Protein AF-A0A415U1G0-F1 (afdb_monomer_lite)

Organism: NCBI:txid39488

Sequence (263 aa):
MIKQDFYKKEKNMKIGDIVKSRHTEQEYKVVEVNKKHKCAYVCVPINPEKYTFFDDEVTAATDKSWEGCTIQNIKKLDENTPEGCIIDSDTILADLIEQCNYQETGLAHEIFDIYKNSADKEAVKKLFYAFTDMEFDSYLGTCMKMITRRKNTRINYLYRDASNYKKHNEVIIPGTFTEEQIHTIIDCLQGGEYFIPSEVNLPEIRFEDRTEADHPWFELDEDGFEETEAKVTCHISPEDLVKLFLERKKEWQDEFYMPADWM

Foldseek 3Di:
DDDFDWDDDDQADDQQDWTATPVPRFIWGQHDADPVRSHGDDTHTPDPPPDDDDDDDDPDDDDPDPVVVVVVVLVVVLVPDDPDDDCHPVNVVVVVVVPDPCPVPVVVVVLVVCCVPDPDNVVSQVVCCVVPVDGPVVVVVVCCVVVPLAWWKKFWKWDAFQVGDIDIDIFTETHADDPVLLVLLLQQADVSFKAAQVLLPHDDDDDPDDDPRDFRIMTGDSVRIDTHSDDGPDYDHSVSSSVSSVVCRVPGDRVPDDDPVVD

Structure (mmCIF, N/CA/C/O backbone):
data_AF-A0A415U1G0-F1
#
_entry.id   AF-A0A415U1G0-F1
#
loop_
_atom_site.group_PDB
_atom_site.id
_atom_site.type_symbol
_atom_site.label_atom_id
_atom_site.label_alt_id
_atom_site.label_comp_id
_atom_site.label_asym_id
_atom_site.label_entity_id
_atom_site.label_seq_id
_atom_site.pdbx_PDB_ins_code
_atom_site.Cartn_x
_atom_site.Cartn_y
_atom_site.Cartn_z
_atom_site.occupancy
_atom_site.B_iso_or_equiv
_atom_site.auth_seq_id
_atom_site.auth_comp_id
_atom_site.auth_asym_id
_atom_site.auth_atom_id
_atom_site.pdbx_PDB_model_num
ATOM 1 N N . MET A 1 1 ? -21.417 15.470 52.477 1.00 33.91 1 MET A N 1
ATOM 2 C CA . MET A 1 1 ? -22.796 15.838 52.878 1.00 33.91 1 MET A CA 1
ATOM 3 C C . MET A 1 1 ? -22.894 17.358 52.971 1.00 33.91 1 MET A C 1
ATOM 5 O O . MET A 1 1 ? -22.545 17.926 54.000 1.00 33.91 1 MET A O 1
ATOM 9 N N . ILE A 1 2 ? -23.293 18.034 51.892 1.00 31.09 2 ILE A N 1
ATOM 10 C CA . ILE A 1 2 ? -23.579 19.475 51.934 1.00 31.09 2 ILE A CA 1
ATOM 11 C C . ILE A 1 2 ? -25.065 19.600 52.271 1.00 31.09 2 ILE A C 1
ATOM 13 O O . ILE A 1 2 ? -25.911 19.168 51.496 1.00 31.09 2 ILE A O 1
ATOM 17 N N . LYS A 1 3 ? -25.386 20.110 53.464 1.00 40.44 3 LYS A N 1
ATOM 18 C CA . LYS A 1 3 ? -26.769 20.415 53.851 1.00 40.44 3 LYS A CA 1
ATOM 19 C C . LYS A 1 3 ? -27.230 21.593 52.995 1.00 40.44 3 LYS A C 1
ATOM 21 O O . LYS A 1 3 ? -26.765 22.705 53.216 1.00 40.44 3 LYS A O 1
ATOM 26 N N . GLN A 1 4 ? -28.079 21.355 52.001 1.00 48.38 4 GLN A N 1
ATOM 27 C CA . GLN A 1 4 ? -28.732 22.448 51.287 1.00 48.38 4 GLN A CA 1
ATOM 28 C C . GLN A 1 4 ? -29.864 22.992 52.163 1.00 48.38 4 GLN A C 1
ATOM 30 O O . GLN A 1 4 ? -30.755 22.249 52.578 1.00 48.38 4 GLN A O 1
ATOM 35 N N . ASP A 1 5 ? -29.801 24.282 52.484 1.00 51.97 5 ASP A N 1
ATOM 36 C CA . ASP A 1 5 ? -30.829 24.952 53.271 1.00 51.97 5 ASP A CA 1
ATOM 37 C C . ASP A 1 5 ? -32.014 25.338 52.366 1.00 51.97 5 ASP A C 1
ATOM 39 O O . ASP A 1 5 ? -31.876 26.090 51.402 1.00 51.97 5 ASP A O 1
ATOM 43 N N . PHE A 1 6 ? -33.210 24.844 52.688 1.00 55.69 6 PHE A N 1
ATOM 44 C CA . PHE A 1 6 ? -34.457 25.166 51.980 1.00 55.69 6 PHE A CA 1
ATOM 45 C C . PHE A 1 6 ? -35.242 26.274 52.704 1.00 55.69 6 PHE A C 1
ATOM 47 O O . PHE A 1 6 ? -35.049 26.517 53.903 1.00 55.69 6 PHE A O 1
ATOM 54 N N . TYR A 1 7 ? -36.138 26.979 51.999 1.00 48.72 7 TYR A N 1
ATOM 55 C CA . TYR A 1 7 ? -37.006 27.986 52.623 1.00 48.72 7 TYR A CA 1
ATOM 56 C C . TYR A 1 7 ? -37.867 27.368 53.732 1.00 48.72 7 TYR A C 1
ATOM 58 O O . T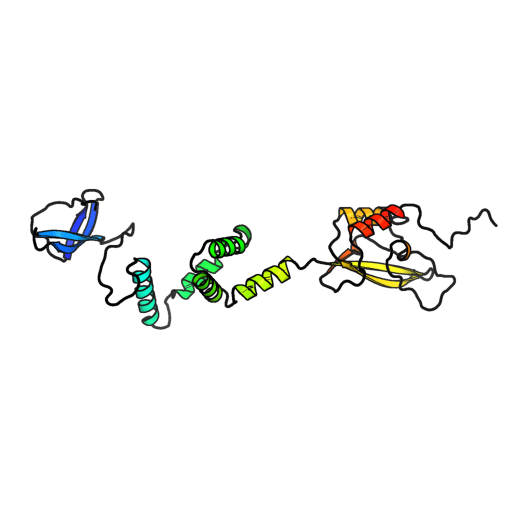YR A 1 7 ? -38.816 26.628 53.498 1.00 48.72 7 TYR A O 1
ATOM 66 N N . LYS A 1 8 ? -37.529 27.707 54.977 1.00 44.28 8 LYS A N 1
ATOM 67 C CA . LYS A 1 8 ? -38.261 27.312 56.178 1.00 44.28 8 LYS A CA 1
ATOM 68 C C . LYS A 1 8 ? -39.572 28.101 56.282 1.00 44.28 8 LYS A C 1
ATOM 70 O O . LYS A 1 8 ? -39.596 29.171 56.886 1.00 44.28 8 LYS A O 1
ATOM 75 N N . LYS A 1 9 ? -40.663 27.557 55.745 1.00 43.38 9 LYS A N 1
ATOM 76 C CA . LYS A 1 9 ? -42.004 27.805 56.285 1.00 43.38 9 LYS A CA 1
ATOM 77 C C . LYS A 1 9 ? -42.498 26.504 56.907 1.00 43.38 9 LYS A C 1
ATOM 79 O O . LYS A 1 9 ? -42.830 25.560 56.215 1.00 43.38 9 LYS A O 1
ATOM 84 N N . GLU A 1 10 ? -42.451 26.511 58.237 1.00 45.53 10 GLU A N 1
ATOM 85 C CA . GLU A 1 10 ? -43.153 25.611 59.154 1.00 45.53 10 GLU A CA 1
ATOM 86 C C . GLU A 1 10 ? -42.693 24.140 59.181 1.00 45.53 10 GLU A C 1
ATOM 88 O O . GLU A 1 10 ? -42.781 23.369 58.234 1.00 45.53 10 GLU A O 1
ATOM 93 N N . LYS A 1 11 ? -42.176 23.736 60.350 1.00 55.28 11 LYS A N 1
ATOM 94 C CA . LYS A 1 11 ? -41.869 22.343 60.695 1.00 55.28 11 LYS A CA 1
ATOM 95 C C . LYS A 1 11 ? -43.143 21.501 60.558 1.00 55.28 11 LYS A C 1
ATOM 97 O O . LYS A 1 11 ? -43.939 21.530 61.487 1.00 55.28 11 LYS A O 1
ATOM 102 N N . ASN A 1 12 ? -43.317 20.790 59.445 1.00 55.25 12 ASN A N 1
ATOM 103 C CA . ASN A 1 12 ? -44.117 19.564 59.249 1.00 55.25 12 ASN A CA 1
ATOM 104 C C . ASN A 1 12 ? -44.273 19.326 57.730 1.00 55.25 12 ASN A C 1
ATOM 106 O O . ASN A 1 12 ? -45.387 19.304 57.215 1.00 55.25 12 ASN A O 1
ATOM 110 N N . MET A 1 13 ? -43.158 19.188 57.009 1.00 61.94 13 MET A N 1
ATOM 111 C CA . MET A 1 13 ? -43.192 18.882 55.573 1.00 61.94 13 MET A CA 1
ATOM 112 C C . MET A 1 13 ? -43.743 17.468 55.377 1.00 61.94 13 MET A C 1
ATOM 114 O O . MET A 1 13 ? -43.333 16.540 56.086 1.00 61.94 13 MET A O 1
ATOM 118 N N . LYS A 1 14 ? -44.680 17.309 54.446 1.00 64.06 14 LYS A N 1
ATOM 119 C CA . LYS A 1 14 ? -45.260 16.023 54.064 1.00 64.06 14 LYS A CA 1
ATOM 120 C C . LYS A 1 14 ? -44.650 15.554 52.748 1.00 64.06 14 LYS A C 1
ATOM 122 O O . LYS A 1 14 ? -44.187 16.346 51.931 1.00 64.06 14 LYS A O 1
ATOM 127 N N . ILE A 1 15 ? -44.652 14.238 52.555 1.00 61.69 15 ILE A N 1
ATOM 128 C CA . ILE A 1 15 ? -44.288 13.638 51.271 1.00 61.69 15 ILE A CA 1
ATOM 129 C C . ILE A 1 15 ? -45.242 14.197 50.210 1.00 61.69 15 ILE A C 1
ATOM 131 O O . ILE A 1 15 ? -46.459 14.165 50.397 1.00 61.69 15 ILE A O 1
ATOM 135 N N . GLY A 1 16 ? -44.679 14.724 49.124 1.00 62.16 16 GLY A N 1
ATOM 136 C CA . GLY A 1 16 ? -45.413 15.364 48.034 1.00 62.16 16 GLY A CA 1
ATOM 137 C C . GLY A 1 16 ? -45.410 16.895 48.039 1.00 62.16 16 GLY A C 1
ATOM 138 O O . GLY A 1 16 ? -45.757 17.471 47.010 1.00 62.16 16 GLY A O 1
ATOM 139 N N . ASP A 1 17 ? -44.983 17.549 49.124 1.00 67.38 17 ASP A N 1
ATOM 140 C CA . ASP A 1 17 ? -44.883 19.013 49.175 1.00 67.38 17 ASP A CA 1
ATOM 141 C C . ASP A 1 17 ? -43.784 19.539 48.229 1.00 67.38 17 ASP A C 1
ATOM 143 O O . ASP A 1 17 ? -42.747 18.895 48.041 1.00 67.38 17 ASP A O 1
ATOM 147 N N . ILE A 1 18 ? -44.000 20.729 47.657 1.00 68.50 18 ILE A N 1
ATOM 148 C CA . ILE A 1 18 ? -43.045 21.413 46.769 1.00 68.50 18 ILE A CA 1
ATOM 149 C C . ILE A 1 18 ? -42.278 22.480 47.550 1.00 68.50 18 ILE A C 1
ATOM 151 O O . ILE A 1 18 ? -42.875 23.325 48.220 1.00 68.50 18 ILE A O 1
ATOM 155 N N . VAL A 1 19 ? -40.949 22.457 47.457 1.00 66.81 19 VAL A N 1
ATOM 156 C CA . VAL A 1 19 ? -40.036 23.312 48.227 1.00 66.81 19 VAL A CA 1
ATOM 157 C C . VAL A 1 19 ? -38.959 23.926 47.344 1.00 66.81 19 VAL A C 1
ATOM 159 O O . VAL A 1 19 ? -38.534 23.325 46.365 1.00 66.81 19 VAL A O 1
ATOM 162 N N . LYS A 1 20 ? -38.486 25.125 47.702 1.00 66.38 20 LYS A N 1
ATOM 163 C CA . LYS A 1 20 ? -37.446 25.848 46.951 1.00 66.38 20 LYS A CA 1
ATOM 164 C C . LYS A 1 20 ? -36.119 25.899 47.698 1.00 66.38 20 LYS A C 1
ATOM 166 O O . LYS A 1 20 ? -36.088 26.210 48.897 1.00 66.38 20 LYS A O 1
ATOM 171 N N . SER A 1 21 ? -35.029 25.615 46.982 1.00 62.72 21 SER A N 1
ATOM 172 C CA . SER A 1 21 ? -33.657 25.787 47.480 1.00 62.72 21 SER A CA 1
ATOM 173 C C . SER A 1 21 ? -33.362 27.266 47.717 1.00 62.72 21 SER A C 1
ATOM 175 O O . SER A 1 21 ? -33.654 28.099 46.862 1.00 62.72 21 SER A O 1
ATOM 177 N N . ARG A 1 22 ? -32.748 27.610 48.857 1.00 58.50 22 ARG A N 1
ATOM 178 C CA . ARG A 1 22 ? -32.325 28.998 49.121 1.00 58.50 22 ARG A CA 1
ATOM 179 C C . ARG A 1 22 ? -31.121 29.428 48.296 1.00 58.50 22 ARG A C 1
ATOM 181 O O . ARG A 1 22 ? -30.883 30.619 48.166 1.00 58.50 22 ARG A O 1
ATOM 188 N N . HIS A 1 23 ? -30.342 28.471 47.801 1.00 55.16 23 HIS A N 1
ATOM 189 C CA . HIS A 1 23 ? -29.101 28.758 47.085 1.00 55.16 23 HIS A CA 1
ATOM 190 C C . HIS A 1 23 ? -29.303 28.852 45.577 1.00 55.16 23 HIS A C 1
ATOM 192 O O . HIS A 1 23 ? -28.557 29.560 44.914 1.00 55.16 23 HIS A O 1
ATOM 198 N N . THR A 1 24 ? -30.280 28.122 45.040 1.00 60.81 24 THR A N 1
ATOM 199 C CA . THR A 1 24 ? -30.458 27.976 43.589 1.00 60.81 24 THR A CA 1
ATOM 200 C C . THR A 1 24 ? -31.849 28.362 43.103 1.00 60.81 24 THR A C 1
ATOM 202 O O . THR A 1 24 ? -32.094 28.268 41.910 1.00 60.81 24 THR A O 1
ATOM 205 N N . GLU A 1 25 ? -32.777 28.709 44.003 1.00 60.06 25 GLU A N 1
ATOM 206 C CA . GLU A 1 25 ? -34.203 28.988 43.729 1.00 60.06 25 GLU A CA 1
ATOM 207 C C . GLU A 1 25 ? -34.996 27.858 43.037 1.00 60.06 25 GLU A C 1
ATOM 209 O O . GLU A 1 25 ? -36.215 27.950 42.896 1.00 60.06 25 GLU A O 1
ATOM 214 N N . GLN A 1 26 ? -34.330 26.750 42.703 1.00 64.94 26 GLN A N 1
ATOM 215 C CA . GLN A 1 26 ? -34.895 25.554 42.092 1.00 64.94 26 GLN A CA 1
ATOM 216 C C . GLN A 1 26 ? -35.985 24.925 42.970 1.00 64.94 26 GLN A C 1
ATOM 218 O O . GLN A 1 26 ? -35.832 24.814 44.193 1.00 64.94 26 GLN A O 1
ATOM 223 N N . GLU A 1 27 ? -37.059 24.477 42.319 1.00 68.31 27 GLU A N 1
ATOM 224 C CA . GLU A 1 27 ? -38.176 23.753 42.928 1.00 68.31 27 GLU A CA 1
ATOM 225 C C . GLU A 1 27 ? -37.910 22.246 42.996 1.00 68.31 27 GLU A C 1
ATOM 227 O O . GLU A 1 27 ? -37.499 21.619 42.015 1.00 68.31 27 GLU A O 1
ATOM 232 N N . TYR A 1 28 ? -38.199 21.666 44.158 1.00 67.94 28 TYR A N 1
ATOM 233 C CA . TYR A 1 28 ? -38.052 20.249 44.456 1.00 67.94 28 TYR A CA 1
ATOM 234 C C . TYR A 1 28 ? -39.318 19.691 45.101 1.00 67.94 28 TYR A C 1
ATOM 236 O O . TYR A 1 28 ? -40.012 20.394 45.832 1.00 67.94 28 TYR A O 1
ATOM 244 N N . LYS A 1 29 ? -39.581 18.403 44.895 1.00 70.50 29 LYS A N 1
ATOM 245 C CA . LYS A 1 29 ? -40.652 17.648 45.545 1.00 70.50 29 LYS A CA 1
ATOM 246 C C . LYS A 1 29 ? -40.081 16.782 46.664 1.00 70.50 29 LYS A C 1
ATOM 248 O O . LYS A 1 29 ? -39.094 16.075 46.460 1.00 70.50 29 LYS A O 1
ATOM 253 N N . VAL A 1 30 ? -40.698 16.825 47.843 1.00 65.12 30 VAL A N 1
ATOM 254 C CA . VAL A 1 30 ? -40.282 16.020 49.001 1.00 65.12 30 VAL A CA 1
ATOM 255 C C . VAL A 1 30 ? -40.680 14.563 48.779 1.00 65.12 30 VAL A C 1
ATOM 257 O O . VAL A 1 30 ? -41.874 14.258 48.709 1.00 65.12 30 VAL A O 1
ATOM 260 N N . VAL A 1 31 ? -39.696 13.666 48.707 1.00 61.81 31 VAL A N 1
ATOM 261 C CA . VAL A 1 31 ? -39.932 12.215 48.580 1.00 61.81 31 VAL A CA 1
ATOM 262 C C . VAL A 1 31 ? -39.672 11.476 49.890 1.00 61.81 31 VAL A C 1
ATOM 264 O O . VAL A 1 31 ? -40.294 10.446 50.134 1.00 61.81 31 VAL A O 1
ATOM 267 N N . GLU A 1 32 ? -38.862 12.048 50.792 1.00 58.88 32 GLU A N 1
ATOM 268 C CA . GLU A 1 32 ? -38.560 11.401 52.068 1.00 58.88 32 GLU A CA 1
ATOM 269 C C . GLU A 1 32 ? -38.333 12.373 53.241 1.00 58.88 32 GLU A C 1
ATOM 271 O O . GLU A 1 32 ? -37.712 13.437 53.113 1.00 58.88 32 GLU A O 1
ATOM 276 N N . VAL A 1 33 ? -38.840 11.995 54.424 1.00 58.44 33 VAL A N 1
ATOM 277 C CA . VAL A 1 33 ? -38.818 12.819 55.644 1.00 58.44 33 VAL A CA 1
ATOM 278 C C . VAL A 1 33 ? -38.219 12.043 56.816 1.00 58.44 33 VAL A C 1
ATOM 280 O O . VAL A 1 33 ? -38.645 10.937 57.145 1.00 58.44 33 VAL A O 1
ATOM 283 N N . ASN A 1 34 ? -37.258 12.651 57.516 1.00 57.31 34 ASN A N 1
ATOM 284 C CA . ASN A 1 34 ? -36.629 12.064 58.694 1.00 57.31 34 ASN A CA 1
ATOM 285 C C . ASN A 1 34 ? -37.628 12.009 59.860 1.00 57.31 34 ASN A C 1
ATOM 287 O O . ASN A 1 34 ? -37.992 13.037 60.441 1.00 57.31 34 ASN A O 1
ATOM 291 N N . LYS A 1 35 ? -38.019 10.793 60.252 1.00 55.09 35 LYS A N 1
ATOM 292 C CA . LYS A 1 35 ? -39.011 10.537 61.310 1.00 55.09 35 LYS A CA 1
ATOM 293 C C . LYS A 1 35 ? -38.585 11.036 62.702 1.00 55.09 35 LYS A C 1
ATOM 295 O O . LYS A 1 35 ? -39.449 11.314 63.528 1.00 55.09 35 LYS A O 1
ATOM 300 N N . LYS A 1 36 ? -37.280 11.192 62.966 1.00 49.81 36 LYS A N 1
ATOM 301 C CA . LYS A 1 36 ? -36.729 11.582 64.279 1.00 49.81 36 LYS A CA 1
ATOM 302 C C . LYS A 1 36 ? -36.690 13.100 64.491 1.00 49.81 36 LYS A C 1
ATOM 304 O O . LYS A 1 36 ? -36.896 13.562 65.608 1.00 49.81 36 LYS A O 1
ATOM 309 N N . HIS A 1 37 ? -36.457 13.877 63.429 1.00 53.38 37 HIS A N 1
ATOM 310 C CA . HIS A 1 37 ? -36.342 15.344 63.510 1.00 53.38 37 HIS A CA 1
ATOM 311 C C . HIS A 1 37 ? -37.422 16.115 62.727 1.00 53.38 37 HIS A C 1
ATOM 313 O O . HIS A 1 37 ? -37.484 17.338 62.846 1.00 53.38 37 HIS A O 1
ATOM 319 N N . LYS A 1 38 ? -38.300 15.419 61.984 1.00 52.31 38 LYS A N 1
ATOM 320 C CA . LYS A 1 38 ? -39.320 15.992 61.081 1.00 52.31 38 LYS A CA 1
ATOM 321 C C . LYS A 1 38 ? -38.737 16.960 60.037 1.00 52.31 38 LYS A C 1
ATOM 323 O O . LYS A 1 38 ? -39.326 18.001 59.750 1.00 52.31 38 LYS A O 1
ATOM 328 N N . CYS A 1 39 ? -37.572 16.621 59.487 1.00 51.53 39 CYS A N 1
ATOM 329 C CA . CYS A 1 39 ? -36.890 17.386 58.438 1.00 51.53 39 CYS A CA 1
ATOM 330 C C . CYS A 1 39 ? -36.820 16.540 57.158 1.00 51.53 39 CYS A C 1
ATOM 332 O O . CYS A 1 39 ? -36.515 15.352 57.257 1.00 51.53 39 CYS A O 1
ATOM 334 N N . ALA A 1 40 ? -37.067 17.120 55.981 1.00 55.34 40 ALA A N 1
ATOM 335 C CA . ALA A 1 40 ? -36.849 16.437 54.702 1.00 55.34 40 ALA A CA 1
ATOM 336 C C . ALA A 1 40 ? -35.345 16.215 54.459 1.00 55.34 40 ALA A C 1
ATOM 338 O O . ALA A 1 40 ? -34.542 17.087 54.801 1.00 55.34 40 ALA A O 1
ATOM 339 N N . TYR A 1 41 ? -34.967 15.057 53.911 1.00 52.44 41 TYR A N 1
ATOM 340 C CA . TYR A 1 41 ? -33.578 14.784 53.506 1.00 52.44 41 TYR A CA 1
ATOM 341 C C . TYR A 1 41 ? -33.432 14.395 52.037 1.00 52.44 41 TYR A C 1
ATOM 343 O O . TYR A 1 41 ? -32.341 14.566 51.504 1.00 52.44 41 TYR A O 1
ATOM 351 N N . VAL A 1 42 ? -34.512 13.965 51.379 1.00 53.28 42 VAL A N 1
ATOM 352 C CA . VAL A 1 42 ? -34.504 13.658 49.945 1.00 53.28 42 VAL A CA 1
ATOM 353 C C . VAL A 1 42 ? -35.570 14.493 49.248 1.00 53.28 42 VAL A C 1
ATOM 355 O O . VAL A 1 42 ? -36.769 14.383 49.532 1.00 53.28 42 VAL A O 1
ATOM 358 N N . CYS A 1 43 ? -35.107 15.358 48.353 1.00 59.88 43 CYS A N 1
ATOM 359 C CA . CYS A 1 43 ? -35.921 16.251 47.545 1.00 59.88 43 CYS A CA 1
ATOM 360 C C . CYS A 1 43 ? -35.484 16.091 46.083 1.00 59.88 43 CYS A C 1
ATOM 362 O O . CYS A 1 43 ? -34.298 16.225 45.793 1.00 59.88 43 CYS A O 1
ATOM 364 N N . VAL A 1 44 ? -36.427 15.832 45.173 1.00 61.59 44 VAL A N 1
ATOM 365 C CA . VAL A 1 44 ? -36.151 15.600 43.740 1.00 61.59 44 VAL A CA 1
ATOM 366 C C . VAL A 1 44 ? -36.593 16.825 42.926 1.00 61.59 44 VAL A C 1
ATOM 368 O O . VAL A 1 44 ? -37.698 17.316 43.168 1.00 61.59 44 VAL A O 1
ATOM 371 N N . PRO A 1 45 ? -35.775 17.369 42.007 1.00 62.47 45 PRO A N 1
ATOM 372 C CA . PRO A 1 45 ? -36.127 18.565 41.238 1.00 62.47 45 PRO A CA 1
ATOM 373 C C . PRO A 1 45 ? -37.331 18.323 40.311 1.00 62.47 45 PRO A C 1
ATOM 375 O O . PRO A 1 45 ? -37.417 17.289 39.657 1.00 62.47 45 PRO A O 1
ATOM 378 N N . ILE A 1 46 ? -38.267 19.280 40.251 1.00 55.50 46 ILE A N 1
ATOM 379 C CA . ILE A 1 46 ? -39.530 19.142 39.488 1.00 55.50 46 ILE A CA 1
ATOM 380 C C . ILE A 1 46 ? -39.335 19.401 37.990 1.00 55.50 46 ILE A C 1
ATOM 382 O O . ILE A 1 46 ? -40.048 18.830 37.173 1.00 55.50 46 ILE A O 1
ATOM 386 N N . ASN A 1 47 ? -38.367 20.247 37.633 1.00 55.06 47 ASN A N 1
ATOM 387 C CA . ASN A 1 47 ? -38.040 20.570 36.248 1.00 55.06 47 ASN A CA 1
ATOM 388 C C . ASN A 1 47 ? -36.518 20.800 36.140 1.00 55.06 47 ASN A C 1
ATOM 390 O O . ASN A 1 47 ? -36.046 21.893 36.472 1.00 55.06 47 ASN A O 1
ATOM 394 N N . PRO A 1 48 ? -35.720 19.767 35.819 1.00 53.62 48 PRO A N 1
ATOM 395 C CA . PRO A 1 48 ? -34.271 19.883 35.789 1.00 53.62 48 PRO A CA 1
ATOM 396 C C . PRO A 1 48 ? -33.823 20.495 34.457 1.00 53.62 48 PRO A C 1
ATOM 398 O O . PRO A 1 48 ? -33.610 19.786 33.483 1.00 53.62 48 PRO A O 1
ATOM 401 N N . GLU A 1 49 ? -33.591 21.809 34.414 1.00 43.72 49 GLU A N 1
ATOM 402 C CA . GLU A 1 49 ? -32.752 22.389 33.344 1.00 43.72 49 GLU A CA 1
ATOM 403 C C . GLU A 1 49 ? -31.297 21.881 33.437 1.00 43.72 49 GLU A C 1
ATOM 405 O O . GLU A 1 49 ? -30.525 21.953 32.484 1.00 43.72 49 GLU A O 1
ATOM 410 N N . LYS A 1 50 ? -30.926 21.328 34.600 1.00 38.47 50 LYS A N 1
ATOM 411 C CA . LYS A 1 50 ? -29.685 20.605 34.875 1.00 38.47 50 LYS A CA 1
ATOM 412 C C . LYS A 1 50 ? -30.012 19.378 35.720 1.00 38.47 50 LYS A C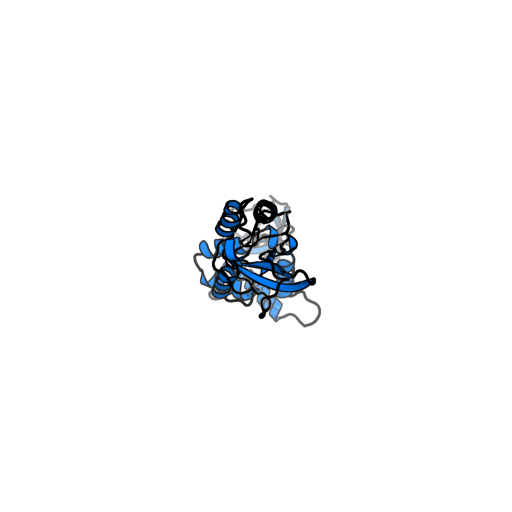 1
ATOM 414 O O . LYS A 1 50 ? -30.545 19.513 36.821 1.00 38.47 50 LYS A O 1
ATOM 419 N N . TYR A 1 51 ? -29.705 18.192 35.204 1.00 34.44 51 TYR A N 1
ATOM 420 C CA . TYR A 1 51 ? -29.933 16.928 35.899 1.00 34.44 51 TYR A CA 1
ATOM 421 C C . TYR A 1 51 ? -29.004 16.782 37.110 1.00 34.44 51 TYR A C 1
ATOM 423 O O . TYR A 1 51 ? -27.783 16.867 36.989 1.00 34.44 51 TYR A O 1
ATOM 431 N N . THR A 1 52 ? -29.591 16.506 38.274 1.00 33.06 52 THR A N 1
ATOM 432 C CA . THR A 1 52 ? -28.921 15.872 39.414 1.00 33.06 52 THR A CA 1
ATOM 433 C C . THR A 1 52 ? -29.821 14.741 39.918 1.00 33.06 52 THR A C 1
ATOM 435 O O . THR A 1 52 ? -30.982 14.968 40.256 1.00 33.06 52 THR A O 1
ATOM 438 N N . PHE A 1 53 ? -29.309 13.508 39.903 1.00 29.16 53 PHE A N 1
ATOM 439 C CA . PHE A 1 53 ? -30.043 12.298 40.289 1.00 29.16 53 PHE A CA 1
ATOM 440 C C . PHE A 1 53 ? -29.856 12.002 41.790 1.00 29.16 53 PHE A C 1
ATOM 442 O O . PHE A 1 53 ? -28.735 12.075 42.290 1.00 29.16 53 PHE A O 1
ATOM 449 N N . PHE A 1 54 ? -30.948 11.666 42.488 1.00 27.23 54 PHE A N 1
ATOM 450 C CA . PHE A 1 54 ? -30.971 11.126 43.857 1.00 27.23 54 PHE A CA 1
ATOM 451 C C . PHE A 1 54 ? -31.880 9.876 43.894 1.00 27.23 54 PHE A C 1
ATOM 453 O O . PHE A 1 54 ? -33.054 10.019 43.560 1.00 27.23 54 PHE A O 1
ATOM 460 N N . ASP A 1 55 ? -31.279 8.721 44.240 1.00 38.59 55 ASP A N 1
ATOM 461 C CA . ASP A 1 55 ? -31.686 7.537 45.056 1.00 38.59 55 ASP A CA 1
ATOM 462 C C . ASP A 1 55 ? -33.195 7.134 45.134 1.00 38.59 55 ASP A C 1
ATOM 464 O O . ASP A 1 55 ? -34.065 7.994 45.151 1.00 38.59 55 ASP A O 1
ATOM 468 N N . ASP A 1 56 ? -33.673 5.880 45.246 1.00 34.09 56 ASP A N 1
ATOM 469 C CA . ASP A 1 56 ? -33.157 4.608 45.789 1.00 34.09 56 ASP A CA 1
ATOM 470 C C . ASP A 1 56 ? -34.144 3.435 45.459 1.00 34.09 56 ASP A C 1
ATOM 472 O O . ASP A 1 56 ? -35.279 3.675 45.053 1.00 34.09 56 ASP A O 1
ATOM 476 N N . GLU A 1 57 ? -33.729 2.185 45.737 1.00 31.94 57 GLU A N 1
ATOM 477 C CA . GLU A 1 57 ? -34.437 0.873 45.642 1.00 31.94 57 GLU A CA 1
ATOM 478 C C . GLU A 1 57 ? -34.352 0.064 44.324 1.00 31.94 57 GLU A C 1
ATOM 480 O O . GLU A 1 57 ? -35.346 -0.261 43.674 1.00 31.94 57 GLU A O 1
ATOM 485 N N . VAL A 1 58 ? -33.146 -0.435 44.020 1.00 32.69 58 VAL A N 1
ATOM 486 C CA . VAL A 1 58 ? -32.959 -1.690 43.264 1.00 32.69 58 VAL A CA 1
ATOM 487 C C . VAL A 1 58 ? -32.763 -2.833 44.262 1.00 32.69 58 VAL A C 1
ATOM 489 O O . VAL A 1 58 ? -31.773 -2.882 44.996 1.00 32.69 58 VAL A O 1
ATOM 492 N N . THR A 1 59 ? -33.717 -3.764 44.317 1.00 33.59 59 THR A N 1
ATOM 493 C CA . THR A 1 59 ? -33.561 -5.014 45.067 1.00 33.59 59 THR A CA 1
ATOM 494 C C . THR A 1 59 ? -32.889 -6.082 44.205 1.00 33.59 59 THR A C 1
ATOM 496 O O . THR A 1 59 ? -33.250 -6.295 43.054 1.00 33.59 59 THR A O 1
ATOM 499 N N . ALA A 1 60 ? -31.941 -6.772 44.845 1.00 33.69 60 ALA A N 1
ATOM 500 C CA . ALA A 1 60 ? -31.204 -7.961 44.412 1.00 33.69 60 ALA A CA 1
ATOM 501 C C . ALA A 1 60 ? -30.047 -7.755 43.407 1.00 33.69 60 ALA A C 1
ATOM 503 O O . ALA A 1 60 ? -30.178 -7.896 42.201 1.00 33.69 60 ALA A O 1
ATOM 504 N N . ALA A 1 61 ? -28.866 -7.537 43.999 1.00 45.16 61 ALA A N 1
ATOM 505 C CA . ALA A 1 61 ? -27.556 -8.011 43.542 1.00 45.16 61 ALA A CA 1
ATOM 506 C C . ALA A 1 61 ? -27.157 -7.720 42.083 1.00 45.16 61 ALA A C 1
ATOM 508 O O . ALA A 1 61 ? -27.011 -8.646 41.304 1.00 45.16 61 ALA A O 1
ATOM 509 N N . THR A 1 62 ? -26.885 -6.457 41.751 1.00 44.59 62 THR A N 1
ATOM 510 C CA . THR A 1 62 ? -25.904 -6.022 40.730 1.00 44.59 62 THR A CA 1
ATOM 511 C C . THR A 1 62 ? -25.784 -4.496 40.802 1.00 44.59 62 THR A C 1
ATOM 513 O O . THR A 1 62 ? -26.733 -3.846 41.217 1.00 44.59 62 THR A O 1
ATOM 516 N N . ASP A 1 63 ? -24.587 -3.981 40.525 1.00 43.38 63 ASP A N 1
ATOM 517 C CA . ASP A 1 63 ? -24.116 -2.584 40.517 1.00 43.38 63 ASP A CA 1
ATOM 518 C C . ASP A 1 63 ? -25.079 -1.452 40.964 1.00 43.38 63 ASP A C 1
ATOM 520 O O . ASP A 1 63 ? -26.075 -1.155 40.310 1.00 43.38 63 ASP A O 1
ATOM 524 N N . LYS A 1 64 ? -24.744 -0.774 42.074 1.00 47.91 64 LYS A N 1
ATOM 525 C CA . LYS A 1 64 ? -25.517 0.353 42.649 1.00 47.91 64 LYS A CA 1
ATOM 526 C C . LYS A 1 64 ? -25.173 1.711 42.018 1.00 47.91 64 LYS A C 1
ATOM 528 O O . LYS A 1 64 ? -25.543 2.747 42.570 1.00 47.91 64 LYS A O 1
ATOM 533 N N . SER A 1 65 ? -24.394 1.728 40.940 1.00 51.06 65 SER A N 1
ATOM 534 C CA . SER A 1 65 ? -24.029 2.967 40.257 1.00 51.06 65 SER A CA 1
ATOM 535 C C . SER A 1 65 ? -25.234 3.559 39.506 1.00 51.06 65 SER A C 1
ATOM 537 O O . SER A 1 65 ? -26.173 2.844 39.138 1.00 51.06 65 SER A O 1
ATOM 539 N N . TRP A 1 66 ? -25.226 4.877 39.277 1.00 48.94 66 TRP A N 1
ATOM 540 C CA . TRP A 1 66 ? -26.294 5.548 38.526 1.00 48.94 66 TRP A CA 1
ATOM 541 C C . TRP A 1 66 ? -26.410 4.983 37.103 1.00 48.94 66 TRP A C 1
ATOM 543 O O . TRP A 1 66 ? -27.521 4.848 36.585 1.00 48.94 66 TRP A O 1
ATOM 553 N N . GLU A 1 67 ? -25.278 4.601 36.502 1.00 51.81 67 GLU A N 1
ATOM 554 C CA . GLU A 1 67 ? -25.193 3.940 35.202 1.00 51.81 67 GLU A CA 1
ATOM 555 C C . GLU A 1 67 ? -25.954 2.611 35.228 1.00 51.81 67 GLU A C 1
ATOM 557 O O . GLU A 1 67 ? -26.808 2.376 34.374 1.00 51.81 67 GLU A O 1
ATOM 562 N N . GLY A 1 68 ? -25.708 1.774 36.244 1.00 58.03 68 GLY A N 1
ATOM 563 C CA . GLY A 1 68 ? -26.355 0.469 36.399 1.00 58.03 68 GLY A CA 1
ATOM 564 C C . GLY A 1 68 ? -27.880 0.572 36.487 1.00 58.03 68 GLY A C 1
ATOM 565 O O . GLY A 1 68 ? -28.596 -0.111 35.749 1.00 58.03 68 GLY A O 1
ATOM 566 N N . CYS A 1 69 ? -28.384 1.487 37.322 1.00 54.38 69 CYS A N 1
ATOM 567 C CA . CYS A 1 69 ? -29.820 1.758 37.441 1.00 54.38 69 CYS A CA 1
ATOM 568 C C . CYS A 1 69 ? -30.423 2.316 36.139 1.00 54.38 69 CYS A C 1
ATOM 570 O O . CYS A 1 69 ? -31.531 1.939 35.753 1.00 54.38 69 CYS A O 1
ATOM 572 N N . THR A 1 70 ? -29.700 3.196 35.442 1.00 64.00 70 THR A N 1
ATOM 573 C CA . THR A 1 70 ? -30.172 3.819 34.195 1.00 64.00 70 THR A CA 1
ATOM 574 C C . THR A 1 70 ? -30.262 2.797 33.063 1.00 64.00 70 THR A C 1
ATOM 576 O O . THR A 1 70 ? -31.291 2.722 32.394 1.00 64.00 70 THR A O 1
ATOM 579 N N . ILE A 1 71 ? -29.248 1.941 32.905 1.00 69.06 71 ILE A N 1
ATOM 580 C CA . ILE A 1 71 ? -29.228 0.864 31.903 1.00 69.06 71 ILE A CA 1
ATOM 581 C C . ILE A 1 71 ? -30.402 -0.101 32.112 1.00 69.06 71 ILE A C 1
ATOM 583 O O . ILE A 1 71 ? -31.062 -0.491 31.149 1.00 69.06 71 ILE A O 1
ATOM 587 N N . GLN A 1 72 ? -30.698 -0.477 33.362 1.00 67.94 72 GLN A N 1
ATOM 588 C CA . GLN A 1 72 ? -31.837 -1.352 33.665 1.00 67.94 72 GLN A CA 1
ATOM 589 C C . GLN A 1 72 ? -33.184 -0.721 33.290 1.00 67.94 72 GLN A C 1
ATOM 591 O O . GLN A 1 72 ? -34.088 -1.431 32.853 1.00 67.94 72 GLN A O 1
ATOM 596 N N . ASN A 1 73 ? -33.327 0.594 33.456 1.00 65.62 73 ASN A N 1
ATOM 597 C CA . ASN A 1 73 ? -34.549 1.301 33.083 1.00 65.62 73 ASN A CA 1
ATOM 598 C C . ASN A 1 73 ? -34.695 1.437 31.565 1.00 65.62 73 ASN A C 1
ATOM 600 O O . ASN A 1 73 ? -35.795 1.222 31.066 1.00 65.62 73 ASN A O 1
ATOM 604 N N . ILE A 1 74 ? -33.608 1.726 30.840 1.00 66.75 74 ILE A N 1
ATOM 605 C CA . ILE A 1 74 ? -33.613 1.785 29.368 1.00 66.75 74 ILE A CA 1
ATOM 606 C C . ILE A 1 74 ? -34.063 0.438 28.790 1.00 66.75 74 ILE A C 1
ATOM 608 O O . ILE A 1 74 ? -35.043 0.397 28.055 1.00 66.75 74 ILE A O 1
ATOM 612 N N . LYS A 1 75 ? -33.465 -0.676 29.236 1.00 69.75 75 LYS A N 1
ATOM 613 C CA . LYS A 1 75 ? -33.848 -2.027 28.780 1.00 69.75 75 LYS A CA 1
ATOM 614 C C . LYS A 1 75 ? -35.331 -2.341 28.993 1.00 69.75 75 LYS A C 1
ATOM 616 O O . LYS A 1 75 ? -35.980 -2.898 28.117 1.00 69.75 75 LYS A O 1
ATOM 621 N N . LYS A 1 76 ? -35.886 -1.954 30.147 1.00 69.12 76 LYS A N 1
ATOM 622 C CA . LYS A 1 76 ? -37.319 -2.137 30.436 1.00 69.12 76 LYS A CA 1
ATOM 623 C C . LYS A 1 76 ? -38.213 -1.280 29.544 1.00 69.12 76 LYS A C 1
ATOM 625 O O . LYS A 1 76 ? -39.347 -1.673 29.291 1.00 69.12 76 LYS A O 1
ATOM 630 N N . LEU A 1 77 ? -37.764 -0.094 29.138 1.00 64.94 77 LEU A N 1
ATOM 631 C CA . LEU A 1 77 ? -38.523 0.760 28.228 1.00 64.94 77 LEU A CA 1
ATOM 632 C C . LEU A 1 77 ? -38.507 0.175 26.813 1.00 64.94 77 LEU A C 1
ATOM 634 O O . LEU A 1 77 ? -39.578 0.046 26.224 1.00 64.94 77 LEU A O 1
ATOM 638 N N . ASP A 1 78 ? -37.349 -0.285 26.334 1.00 63.19 78 ASP A N 1
ATOM 639 C CA . ASP A 1 78 ? -37.211 -0.933 25.023 1.00 63.19 78 ASP A CA 1
ATOM 640 C C . ASP A 1 78 ? -38.131 -2.169 24.902 1.00 63.19 78 ASP A C 1
ATOM 642 O O . ASP A 1 78 ? -38.868 -2.302 23.928 1.00 63.19 78 ASP A O 1
ATOM 646 N N . GLU A 1 79 ? -38.212 -3.011 25.942 1.00 63.16 79 GLU A N 1
ATOM 647 C CA . GLU A 1 79 ? -39.084 -4.204 25.975 1.00 63.16 79 GLU A CA 1
ATOM 648 C C . GLU A 1 79 ? -40.599 -3.904 25.933 1.00 63.16 79 GLU A C 1
ATOM 650 O O . GLU A 1 79 ? -41.390 -4.773 25.566 1.00 63.16 79 GLU A O 1
ATOM 655 N N . ASN A 1 80 ? -41.029 -2.700 26.326 1.00 60.22 80 ASN A N 1
ATOM 656 C CA . ASN A 1 80 ? -42.449 -2.344 26.481 1.00 60.22 80 ASN A CA 1
ATOM 657 C C . ASN A 1 80 ? -42.986 -1.439 25.361 1.00 60.22 80 ASN A C 1
ATOM 659 O O . ASN A 1 80 ? -44.081 -0.878 25.488 1.00 60.22 80 ASN A O 1
ATOM 663 N N . THR A 1 81 ? -42.235 -1.281 24.273 1.00 54.31 81 THR A N 1
ATOM 664 C CA . THR A 1 81 ? -42.549 -0.304 23.230 1.00 54.31 81 THR A CA 1
ATOM 665 C C . THR A 1 81 ? -43.329 -0.940 22.061 1.00 54.31 81 THR A C 1
ATOM 667 O O . THR A 1 81 ? -42.824 -1.869 21.436 1.00 54.31 81 THR A O 1
ATOM 670 N N . PRO A 1 82 ? -44.562 -0.485 21.735 1.00 48.53 82 PRO A N 1
ATOM 671 C CA . PRO A 1 82 ? -45.332 -1.014 20.608 1.00 48.53 82 PRO A CA 1
ATOM 672 C C . PRO A 1 82 ? -44.795 -0.506 19.259 1.00 48.53 82 PRO A C 1
ATOM 674 O O . PRO A 1 82 ? -44.483 0.676 19.116 1.00 48.53 82 PRO A O 1
ATOM 677 N N . GLU A 1 83 ? -44.728 -1.406 18.271 1.00 42.69 83 GLU A N 1
ATOM 678 C CA . GLU A 1 83 ? -44.245 -1.153 16.905 1.00 42.69 83 GLU A CA 1
ATOM 679 C C . GLU A 1 83 ? -44.882 0.099 16.277 1.00 42.69 83 GLU A C 1
ATOM 681 O O . GLU A 1 83 ? -46.102 0.174 16.105 1.00 42.69 83 GLU A O 1
ATOM 686 N N . GLY A 1 84 ? -44.043 1.061 15.871 1.00 47.41 84 GLY A N 1
ATOM 687 C CA . GLY A 1 84 ? -44.424 2.000 14.815 1.00 47.41 84 GLY A CA 1
ATOM 688 C C . GLY A 1 84 ? -43.793 3.392 14.813 1.00 47.41 84 GLY A C 1
ATOM 689 O O . GLY A 1 84 ? -43.740 3.973 13.737 1.00 47.41 84 GLY A O 1
ATOM 690 N N . CYS A 1 85 ? -43.323 3.951 15.938 1.00 47.59 85 CYS A N 1
ATOM 691 C CA . CYS A 1 85 ? -42.939 5.382 15.972 1.00 47.59 85 CYS A CA 1
ATOM 692 C C . CYS A 1 85 ? -41.866 5.792 17.005 1.00 47.59 85 CYS A C 1
ATOM 694 O O . CYS A 1 85 ? -41.785 6.975 17.336 1.00 47.59 85 CYS A O 1
ATOM 696 N N . ILE A 1 86 ? -41.072 4.878 17.566 1.00 53.06 86 ILE A N 1
ATOM 697 C CA . ILE A 1 86 ? -40.147 5.230 18.658 1.00 53.06 86 ILE A CA 1
ATOM 698 C C . ILE A 1 86 ? -38.716 4.917 18.231 1.00 53.06 86 ILE A C 1
ATOM 700 O O . ILE A 1 86 ? -38.431 3.801 17.819 1.00 53.06 86 ILE A O 1
ATOM 704 N N . ILE A 1 87 ? -37.862 5.944 18.295 1.00 57.00 87 ILE A N 1
ATOM 705 C CA . ILE A 1 87 ? -36.408 5.845 18.151 1.00 57.00 87 ILE A CA 1
ATOM 706 C C . ILE A 1 87 ? -35.932 5.001 19.340 1.00 57.00 87 ILE A C 1
ATOM 708 O O . ILE A 1 87 ? -35.928 5.486 20.473 1.00 57.00 87 ILE A O 1
ATOM 712 N N . ASP A 1 88 ? -35.650 3.726 19.103 1.00 69.88 88 ASP A N 1
ATOM 713 C CA . ASP A 1 88 ? -35.130 2.798 20.104 1.00 69.88 88 ASP A CA 1
ATOM 714 C C . ASP A 1 88 ? -33.654 3.095 20.408 1.00 69.88 88 ASP A C 1
ATOM 716 O O . ASP A 1 88 ? -32.985 3.859 19.701 1.00 69.88 88 ASP A O 1
ATOM 720 N N . SER A 1 89 ? -33.147 2.536 21.510 1.00 71.88 89 SER A N 1
ATOM 721 C CA . SER A 1 89 ? -31.769 2.771 21.955 1.00 71.88 89 SER A CA 1
ATOM 722 C C . SER A 1 89 ? -30.729 2.416 20.881 1.00 71.88 89 SER A C 1
ATOM 724 O O . SER A 1 89 ? -29.722 3.121 20.759 1.00 71.88 89 SER A O 1
ATOM 726 N N . ASP A 1 90 ? -31.019 1.412 20.050 1.00 74.62 90 ASP A N 1
ATOM 727 C CA . ASP A 1 90 ? -30.198 1.016 18.907 1.00 74.62 90 ASP A CA 1
ATOM 728 C C . ASP A 1 90 ? -30.177 2.082 17.800 1.00 74.62 90 ASP A C 1
ATOM 730 O O . ASP A 1 90 ? -29.099 2.402 17.296 1.00 74.62 90 ASP A O 1
ATOM 734 N N . THR A 1 91 ? -31.317 2.706 17.464 1.00 77.19 91 THR A N 1
ATOM 735 C CA . THR A 1 91 ? -31.349 3.807 16.481 1.00 77.19 91 THR A CA 1
ATOM 736 C C . THR A 1 91 ? -30.510 5.002 16.949 1.00 77.19 91 THR A C 1
ATOM 738 O O . THR A 1 91 ? -29.739 5.557 16.170 1.00 77.19 91 THR A O 1
ATOM 741 N N . ILE A 1 92 ? -30.578 5.368 18.236 1.00 78.19 92 ILE A N 1
ATOM 742 C CA . ILE A 1 92 ? -29.761 6.468 18.790 1.00 78.19 92 ILE A CA 1
ATOM 743 C C . ILE A 1 92 ? -28.268 6.135 18.703 1.00 78.19 92 ILE A C 1
ATOM 745 O O . ILE A 1 92 ? -27.447 6.985 18.356 1.00 78.19 92 ILE A O 1
ATOM 749 N N . LEU A 1 93 ? -27.905 4.903 19.056 1.00 79.56 93 LEU A N 1
ATOM 750 C CA . LEU A 1 93 ? -26.525 4.442 19.015 1.00 79.56 93 LEU A CA 1
ATOM 751 C C . LEU A 1 93 ? -25.979 4.437 17.580 1.00 79.56 93 LEU A C 1
ATOM 753 O O . LEU A 1 93 ? -24.856 4.895 17.366 1.00 79.56 93 LEU A O 1
ATOM 757 N N . ALA A 1 94 ? -26.766 3.960 16.615 1.00 79.50 94 ALA A N 1
ATOM 758 C CA . ALA A 1 94 ? -26.399 3.965 15.205 1.00 79.50 94 ALA A CA 1
ATOM 759 C C . ALA A 1 94 ? -26.137 5.391 14.695 1.00 79.50 94 ALA A C 1
ATOM 761 O O . ALA A 1 94 ? -25.082 5.635 14.110 1.00 79.50 94 ALA A O 1
ATOM 762 N N . ASP A 1 95 ? -27.022 6.341 15.012 1.00 81.25 95 ASP A N 1
ATOM 763 C CA . ASP A 1 95 ? -26.864 7.750 14.630 1.00 81.25 95 ASP A CA 1
ATOM 764 C C . ASP A 1 95 ? -25.582 8.370 15.216 1.00 81.25 95 ASP A C 1
ATOM 766 O O . ASP A 1 95 ? -24.881 9.131 14.545 1.00 81.25 95 ASP A O 1
ATOM 770 N N . LEU A 1 96 ? -25.251 8.050 16.473 1.00 80.62 96 LEU A N 1
ATOM 771 C CA . LEU A 1 96 ? -24.034 8.543 17.131 1.00 80.62 96 LEU A CA 1
ATOM 772 C C . LEU A 1 96 ? -22.763 7.964 16.504 1.00 80.62 96 LEU A C 1
ATOM 774 O O . LEU A 1 96 ? -21.778 8.685 16.350 1.00 80.62 96 LEU A O 1
ATOM 778 N N . ILE A 1 97 ? -22.787 6.677 16.151 1.00 79.31 97 ILE A N 1
ATOM 779 C CA . ILE A 1 97 ? -21.688 6.000 15.456 1.00 79.31 97 ILE A CA 1
ATOM 780 C C . ILE A 1 97 ? -21.509 6.635 14.067 1.00 79.31 97 ILE A C 1
ATOM 782 O O . ILE A 1 97 ? -20.414 7.077 13.733 1.00 79.31 97 ILE A O 1
ATOM 786 N N . GLU A 1 98 ? -22.574 6.800 13.285 1.00 77.12 98 GLU A N 1
ATOM 787 C CA . GLU A 1 98 ? -22.483 7.365 11.931 1.00 77.12 98 GLU A CA 1
ATOM 788 C C . GLU A 1 98 ? -21.934 8.807 11.904 1.00 77.12 98 GLU A C 1
ATOM 790 O O . GLU A 1 98 ? -21.224 9.191 10.974 1.00 77.12 98 GLU A O 1
ATOM 795 N N . GLN A 1 99 ? -22.195 9.601 12.947 1.00 76.50 99 GLN A N 1
ATOM 796 C CA . GLN A 1 99 ? -21.712 10.983 13.052 1.00 76.50 99 GLN A CA 1
ATOM 797 C C . GLN A 1 99 ? -20.227 11.114 13.437 1.00 76.50 99 GLN A C 1
ATOM 799 O O . GLN A 1 99 ? -19.667 12.212 13.353 1.00 76.50 99 GLN A O 1
ATOM 804 N N . CYS A 1 100 ? -19.562 10.041 13.871 1.00 71.25 100 CYS A N 1
ATOM 805 C CA . CYS A 1 100 ? -18.158 10.106 14.267 1.00 71.25 100 CYS A CA 1
ATOM 806 C C . CYS A 1 100 ? -17.217 10.176 13.049 1.00 71.25 100 CYS A C 1
ATOM 808 O O . CYS A 1 100 ? -17.152 9.264 12.228 1.00 71.25 100 CYS A O 1
ATOM 810 N N . ASN A 1 101 ? -16.386 11.224 12.969 1.00 67.81 101 ASN A N 1
ATOM 811 C CA . ASN A 1 101 ? -15.320 11.305 11.965 1.00 67.81 101 ASN A CA 1
ATOM 812 C C . ASN A 1 101 ? -14.103 10.455 12.374 1.00 67.81 101 ASN A C 1
ATOM 814 O O . ASN A 1 101 ? -13.148 10.946 12.975 1.00 67.81 101 ASN A O 1
ATOM 818 N N . TYR A 1 102 ? -14.133 9.172 12.025 1.00 66.00 102 TYR A N 1
ATOM 819 C CA . TYR A 1 102 ? -13.100 8.202 12.397 1.00 66.00 102 TYR A CA 1
ATOM 820 C C . TYR A 1 102 ? -11.729 8.427 11.743 1.00 66.00 102 TYR A C 1
ATOM 822 O O . TYR A 1 102 ? -10.724 7.927 12.254 1.00 66.00 102 TYR A O 1
ATOM 830 N N . GLN A 1 103 ? -11.679 9.145 10.616 1.00 58.16 103 GLN A N 1
ATOM 831 C CA . GLN A 1 103 ? -10.450 9.343 9.840 1.00 58.16 103 GLN A CA 1
ATOM 832 C C . GLN A 1 103 ? -9.552 10.441 10.421 1.00 58.16 103 GLN A C 1
ATOM 834 O O . GLN A 1 103 ? -8.333 10.304 10.368 1.00 58.16 103 GLN A O 1
ATOM 839 N N . GLU A 1 104 ? -10.124 11.498 11.007 1.00 53.19 104 GLU A N 1
ATOM 840 C CA . GLU A 1 104 ? -9.341 12.583 11.621 1.00 53.19 104 GLU A CA 1
ATOM 841 C C . GLU A 1 104 ? -8.942 12.297 13.073 1.00 53.19 104 GLU A C 1
ATOM 843 O O . GLU A 1 104 ? -7.875 12.729 13.508 1.00 53.19 104 GLU A O 1
ATOM 848 N N . THR A 1 105 ? -9.770 11.576 13.836 1.00 57.25 105 THR A N 1
ATOM 849 C CA . THR A 1 105 ? -9.547 11.381 15.281 1.00 57.25 105 THR A CA 1
ATOM 850 C C . THR A 1 105 ? -8.662 10.182 15.609 1.00 57.25 105 THR A C 1
ATOM 852 O O . THR A 1 105 ? -8.071 10.134 16.684 1.00 57.25 105 THR A O 1
ATOM 855 N N . GLY A 1 106 ? -8.519 9.223 14.687 1.00 69.00 106 GLY A N 1
ATOM 856 C CA . GLY A 1 106 ? -7.693 8.037 14.910 1.00 69.00 106 GLY A CA 1
ATOM 857 C C . GLY A 1 106 ? -8.321 7.039 15.885 1.00 69.00 106 GLY A C 1
ATOM 858 O O . GLY A 1 106 ? -7.617 6.481 16.726 1.00 69.00 106 GLY A O 1
ATOM 859 N N . LEU A 1 107 ? -9.625 6.764 15.740 1.00 81.12 107 LEU A N 1
ATOM 860 C CA . LEU A 1 107 ? -10.389 5.848 16.604 1.00 81.12 107 LEU A CA 1
ATOM 861 C C . LEU A 1 107 ? -9.670 4.512 16.869 1.00 81.12 107 LEU A C 1
ATOM 863 O O . LEU A 1 107 ? -9.683 4.007 17.989 1.00 81.12 107 LEU A O 1
ATOM 867 N N . ALA A 1 108 ? -9.021 3.929 15.856 1.00 83.44 108 ALA A N 1
ATOM 868 C CA . ALA A 1 108 ? -8.294 2.671 16.018 1.00 83.44 108 ALA A CA 1
ATOM 869 C C . ALA A 1 108 ? -7.199 2.762 17.097 1.00 83.44 108 ALA A C 1
ATOM 871 O O . ALA A 1 108 ? -7.066 1.851 17.912 1.00 83.44 108 ALA A O 1
ATOM 872 N N . HIS A 1 109 ? -6.450 3.868 17.137 1.00 82.94 109 HIS A N 1
ATOM 873 C CA . HIS A 1 109 ? -5.415 4.094 18.146 1.00 82.94 109 HIS A CA 1
ATOM 874 C C . HIS A 1 109 ? -6.012 4.284 19.540 1.00 82.94 109 HIS A C 1
ATOM 876 O O . HIS A 1 109 ? -5.507 3.692 20.491 1.00 82.94 109 HIS A O 1
ATOM 882 N N . GLU A 1 110 ? -7.123 5.015 19.656 1.00 86.75 110 GLU A N 1
ATOM 883 C CA . GLU A 1 110 ? -7.834 5.163 20.930 1.00 86.75 110 GLU A CA 1
ATOM 884 C C . GLU A 1 110 ? -8.332 3.814 21.458 1.00 86.75 110 GLU A C 1
ATOM 886 O O . GLU A 1 110 ? -8.144 3.499 22.633 1.00 86.75 110 GLU A O 1
ATOM 891 N N . ILE A 1 111 ? -8.893 2.968 20.588 1.00 89.12 111 ILE A N 1
ATOM 892 C CA . ILE A 1 111 ? -9.306 1.607 20.950 1.00 89.12 111 ILE A CA 1
ATOM 893 C C . ILE A 1 111 ? -8.099 0.783 21.418 1.00 89.12 111 ILE A C 1
ATOM 895 O O . ILE A 1 111 ? -8.202 0.061 22.413 1.00 89.12 111 ILE A O 1
ATOM 899 N N . PHE A 1 112 ? -6.944 0.893 20.753 1.00 89.50 112 PHE A N 1
ATOM 900 C CA . PHE A 1 112 ? -5.724 0.202 21.182 1.00 89.50 112 PHE A CA 1
ATOM 901 C C . PHE A 1 112 ? -5.244 0.680 22.553 1.00 89.50 112 PHE A C 1
ATOM 903 O O . PHE A 1 112 ? -4.861 -0.148 23.385 1.00 89.50 112 PHE A O 1
ATOM 910 N N . ASP A 1 113 ? -5.308 1.982 22.819 1.00 89.75 113 ASP A N 1
ATOM 911 C CA . ASP A 1 113 ? -4.928 2.558 24.106 1.00 89.75 113 ASP A CA 1
ATOM 912 C C . ASP A 1 113 ? -5.911 2.171 25.218 1.00 89.75 113 ASP A C 1
ATOM 914 O O . ASP A 1 113 ? -5.478 1.771 26.303 1.00 89.75 113 ASP A O 1
ATOM 918 N N . ILE A 1 114 ? -7.221 2.192 24.955 1.00 91.38 114 ILE A N 1
ATOM 919 C CA . ILE A 1 114 ? -8.251 1.697 25.882 1.00 91.38 114 ILE A CA 1
ATOM 920 C C . ILE A 1 114 ? -8.007 0.221 26.183 1.00 91.38 114 ILE A C 1
ATOM 922 O O . ILE A 1 114 ? -7.930 -0.164 27.353 1.00 91.38 114 ILE A O 1
ATOM 926 N N . TYR A 1 115 ? -7.818 -0.605 25.148 1.00 91.44 115 TYR A N 1
ATOM 927 C CA . TYR A 1 115 ? -7.509 -2.016 25.330 1.00 91.44 115 TYR A CA 1
ATOM 928 C C . TYR A 1 115 ? -6.245 -2.181 26.164 1.00 91.44 115 TYR A C 1
ATOM 930 O O . TYR A 1 115 ? -6.263 -2.962 27.104 1.00 91.44 115 TYR A O 1
ATOM 938 N N . LYS A 1 116 ? -5.167 -1.432 25.900 1.00 90.25 116 LYS A N 1
ATOM 939 C CA . LYS A 1 116 ? -3.894 -1.512 26.634 1.00 90.25 116 LYS A CA 1
ATOM 940 C C . LYS A 1 116 ? -4.020 -1.088 28.099 1.00 90.25 116 LYS A C 1
ATOM 942 O O . LYS A 1 116 ? -3.446 -1.763 28.956 1.00 90.25 116 LYS A O 1
ATOM 947 N N . ASN A 1 117 ? -4.805 -0.055 28.389 1.00 92.25 117 ASN A N 1
ATOM 948 C CA . ASN A 1 117 ? -4.944 0.526 29.726 1.00 92.25 117 ASN A CA 1
ATOM 949 C C . ASN A 1 117 ? -6.065 -0.109 30.570 1.00 92.25 117 ASN A C 1
ATOM 951 O O . ASN A 1 117 ? -6.051 0.026 31.792 1.00 92.25 117 ASN A O 1
ATOM 955 N N . SER A 1 118 ? -7.010 -0.831 29.959 1.00 92.44 118 SER A N 1
ATOM 956 C CA . SER A 1 118 ? -8.099 -1.501 30.683 1.00 92.44 118 SER A CA 1
ATOM 957 C C . SER A 1 118 ? -7.590 -2.625 31.593 1.00 92.44 118 SER A C 1
ATOM 959 O O . SER A 1 118 ? -6.714 -3.401 31.203 1.00 92.44 118 SER A O 1
ATOM 961 N N . ALA A 1 119 ? -8.167 -2.762 32.788 1.00 92.62 119 ALA A N 1
ATOM 962 C CA . ALA A 1 119 ? -7.946 -3.929 33.644 1.00 92.62 119 ALA A CA 1
ATOM 963 C C . ALA A 1 119 ? -8.705 -5.168 33.133 1.00 92.62 119 ALA A C 1
ATOM 965 O O . ALA A 1 119 ? -8.186 -6.280 33.208 1.00 92.62 119 ALA A O 1
ATOM 966 N N . ASP A 1 120 ? -9.903 -4.969 32.574 1.00 92.50 120 ASP A N 1
ATOM 967 C CA . ASP A 1 120 ? -10.727 -6.026 31.989 1.00 92.50 120 ASP A CA 1
ATOM 968 C C . ASP A 1 120 ? -10.636 -5.967 30.460 1.00 92.50 120 ASP A C 1
ATOM 970 O O . ASP A 1 120 ? -11.322 -5.190 29.789 1.00 92.50 120 ASP A O 1
ATOM 974 N N . LYS A 1 121 ? -9.730 -6.776 29.904 1.00 90.06 121 LYS A N 1
ATOM 975 C CA . LYS A 1 121 ? -9.546 -6.884 28.453 1.00 90.06 121 LYS A CA 1
ATOM 976 C C . LYS A 1 121 ? -10.755 -7.525 27.779 1.00 90.06 121 LYS A C 1
ATOM 978 O O . LYS A 1 121 ? -11.079 -7.151 26.657 1.00 90.06 121 LYS A O 1
ATOM 983 N N . GLU A 1 122 ? -11.426 -8.459 28.452 1.00 91.12 122 GLU A N 1
ATOM 984 C CA . GLU A 1 122 ? -12.521 -9.211 27.841 1.00 91.12 122 GLU A CA 1
ATOM 985 C C . GLU A 1 122 ? -13.796 -8.394 27.719 1.00 91.12 122 GLU A C 1
ATOM 987 O O . GLU A 1 122 ? -14.518 -8.536 26.733 1.00 91.12 122 GLU A O 1
ATOM 992 N N . ALA A 1 123 ? -14.053 -7.479 28.654 1.00 91.00 123 ALA A N 1
ATOM 993 C CA . ALA A 1 123 ? -15.112 -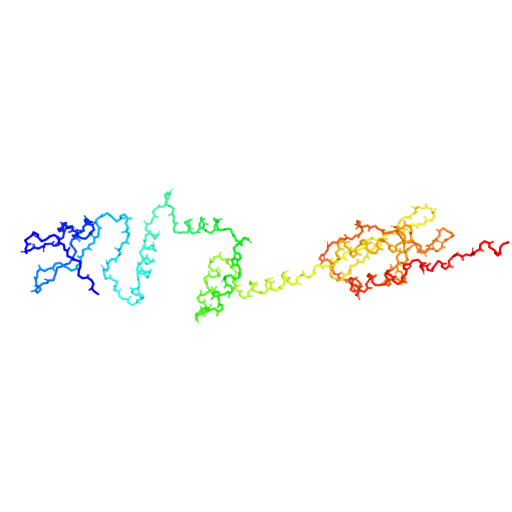6.491 28.482 1.00 91.00 123 ALA A CA 1
ATOM 994 C C . ALA A 1 123 ? -14.884 -5.639 27.222 1.00 91.00 123 ALA A C 1
ATOM 996 O O . ALA A 1 123 ? -15.814 -5.443 26.443 1.00 91.00 123 ALA A O 1
ATOM 997 N N . VAL A 1 124 ? -13.643 -5.199 26.977 1.00 93.31 124 VAL A N 1
ATOM 998 C CA . VAL A 1 124 ? -13.294 -4.408 25.784 1.00 93.31 124 VAL A CA 1
ATOM 999 C C . VAL A 1 124 ? -13.446 -5.233 24.504 1.00 93.31 124 VAL A C 1
ATOM 1001 O O . VAL A 1 124 ? -14.027 -4.737 23.543 1.00 93.31 124 VAL A O 1
ATOM 1004 N N . LYS A 1 125 ? -12.996 -6.498 24.485 1.00 91.38 125 LYS A N 1
ATOM 1005 C CA . LYS A 1 125 ? -13.176 -7.384 23.320 1.00 91.38 125 LYS A CA 1
ATOM 1006 C C . LYS A 1 125 ? -14.653 -7.631 23.004 1.00 91.38 125 LYS A C 1
ATOM 1008 O O . LYS A 1 125 ? -15.050 -7.504 21.851 1.00 91.38 125 LYS A O 1
ATOM 1013 N N . LYS A 1 126 ? -15.474 -7.920 24.021 1.00 92.25 126 LYS A N 1
ATOM 1014 C CA . LYS A 1 126 ? -16.927 -8.109 23.861 1.00 92.25 126 LYS A CA 1
ATOM 1015 C C . LYS A 1 126 ? -17.620 -6.847 23.364 1.00 92.25 126 LYS A C 1
ATOM 1017 O O . LYS A 1 126 ? -18.504 -6.938 22.521 1.00 92.25 126 LYS A O 1
ATOM 1022 N N . LEU A 1 127 ? -17.214 -5.686 23.876 1.00 92.44 127 LEU A N 1
ATOM 1023 C CA . LEU A 1 127 ? -17.735 -4.399 23.433 1.00 92.44 127 LEU A CA 1
ATOM 1024 C C . LEU A 1 127 ? -17.378 -4.134 21.964 1.00 92.44 127 LEU A C 1
ATOM 1026 O O . LEU A 1 127 ? -18.243 -3.758 21.184 1.00 92.44 127 LEU A O 1
ATOM 1030 N N . PHE A 1 128 ? -16.125 -4.384 21.572 1.00 92.31 128 PHE A N 1
ATOM 1031 C CA . PHE A 1 128 ? -15.689 -4.265 20.181 1.00 92.31 128 PHE A CA 1
ATOM 1032 C C . PHE A 1 128 ? -16.489 -5.191 19.256 1.00 92.31 128 PHE A C 1
ATOM 1034 O O . PHE A 1 128 ? -16.978 -4.748 18.217 1.00 92.31 128 PHE A O 1
ATOM 1041 N N . TYR A 1 129 ? -16.673 -6.453 19.657 1.00 91.12 129 TYR A N 1
ATOM 1042 C CA . TYR A 1 129 ? -17.484 -7.412 18.910 1.00 91.12 129 TYR A CA 1
ATOM 1043 C C . TYR A 1 129 ? -18.935 -6.933 18.759 1.00 91.12 129 TYR A C 1
ATOM 1045 O O . TYR A 1 129 ? -19.478 -6.989 17.664 1.00 91.12 129 TYR A O 1
ATOM 1053 N N . ALA A 1 130 ? -19.538 -6.375 19.816 1.00 89.06 130 ALA A N 1
ATOM 1054 C CA . ALA A 1 130 ? -20.925 -5.909 19.789 1.00 89.06 130 ALA A CA 1
ATOM 1055 C C . ALA A 1 130 ? -21.198 -4.827 18.729 1.00 89.06 130 ALA A C 1
ATOM 1057 O O . ALA A 1 130 ? -22.274 -4.826 18.141 1.00 89.06 130 ALA A O 1
ATOM 1058 N N . PHE A 1 131 ? -20.243 -3.927 18.468 1.00 86.06 131 PHE A N 1
ATOM 1059 C CA . PHE A 1 131 ? -20.428 -2.861 17.473 1.00 86.06 131 PHE A CA 1
ATOM 1060 C C . PHE A 1 131 ? -19.912 -3.212 16.072 1.00 86.06 131 PHE A C 1
ATOM 1062 O O . PHE A 1 131 ? -20.329 -2.586 15.103 1.00 86.06 131 PHE A O 1
ATOM 1069 N N . THR A 1 132 ? -18.977 -4.159 15.946 1.00 86.31 132 THR A N 1
ATOM 1070 C CA . THR A 1 132 ? -18.300 -4.449 14.664 1.00 86.31 132 THR A CA 1
ATOM 1071 C C . THR A 1 132 ? -18.650 -5.807 14.066 1.00 86.31 132 THR A C 1
ATOM 1073 O O . THR A 1 132 ? -18.305 -6.059 12.913 1.00 86.31 132 THR A O 1
ATOM 1076 N N . ASP A 1 133 ? -19.269 -6.691 14.856 1.00 88.56 133 ASP A N 1
ATOM 1077 C CA . ASP A 1 133 ? -19.459 -8.118 14.561 1.00 88.56 133 ASP A CA 1
ATOM 1078 C C . ASP A 1 133 ? -18.148 -8.832 14.156 1.00 88.56 133 ASP A C 1
ATOM 1080 O O . ASP A 1 133 ? -18.127 -9.832 13.438 1.00 88.56 133 ASP A O 1
ATOM 1084 N N . MET A 1 134 ? -17.007 -8.302 14.616 1.00 85.38 134 MET A N 1
ATOM 1085 C CA . MET A 1 134 ? -15.675 -8.832 14.354 1.00 85.38 134 MET A CA 1
ATOM 1086 C C . MET A 1 134 ? -14.947 -9.096 15.667 1.00 85.38 134 MET A C 1
ATOM 1088 O O . MET A 1 134 ? -14.852 -8.242 16.544 1.00 85.38 134 MET A O 1
ATOM 1092 N N . GLU A 1 135 ? -14.381 -10.293 15.797 1.00 91.50 135 GLU A N 1
ATOM 1093 C CA . GLU A 1 135 ? -13.537 -10.627 16.942 1.00 91.50 135 GLU A CA 1
ATOM 1094 C C . GLU A 1 135 ? -12.306 -9.714 16.989 1.00 91.50 135 GLU A C 1
ATOM 1096 O O . GLU A 1 135 ? -11.594 -9.569 15.990 1.00 91.50 135 GLU A O 1
ATOM 1101 N N . PHE A 1 136 ? -12.011 -9.140 18.159 1.00 89.19 136 PHE A N 1
ATOM 1102 C CA . PHE A 1 136 ? -10.926 -8.162 18.310 1.00 89.19 136 PHE A CA 1
ATOM 1103 C C . PHE A 1 136 ? -9.564 -8.716 17.862 1.00 89.19 136 PHE A C 1
ATOM 1105 O O . PHE A 1 136 ? -8.800 -8.036 17.182 1.00 89.19 136 PHE A O 1
ATOM 1112 N N . ASP A 1 137 ? -9.272 -9.983 18.165 1.00 87.31 137 ASP A N 1
ATOM 1113 C CA . ASP A 1 137 ? -8.016 -10.622 17.753 1.00 87.31 137 ASP A CA 1
ATOM 1114 C C . ASP A 1 137 ? -7.946 -10.814 16.220 1.00 87.31 137 ASP A C 1
ATOM 1116 O O . ASP A 1 137 ? -6.880 -10.670 15.614 1.00 87.31 137 ASP A O 1
ATOM 1120 N N . SER A 1 138 ? -9.091 -11.059 15.568 1.00 86.06 138 SER A N 1
ATOM 1121 C CA . SER A 1 138 ? -9.195 -11.127 14.101 1.00 86.06 138 SER A CA 1
ATOM 1122 C C . SER A 1 138 ? -9.009 -9.753 13.457 1.00 86.06 138 SER A C 1
ATOM 1124 O O . SER A 1 138 ? -8.348 -9.641 12.418 1.00 86.06 138 SER A O 1
ATOM 1126 N N . TYR A 1 139 ? -9.532 -8.701 14.092 1.00 89.88 139 TYR A N 1
ATOM 1127 C CA . TYR A 1 139 ? -9.285 -7.319 13.691 1.00 89.88 139 TYR A CA 1
ATOM 1128 C C . TYR A 1 139 ? -7.791 -6.986 13.757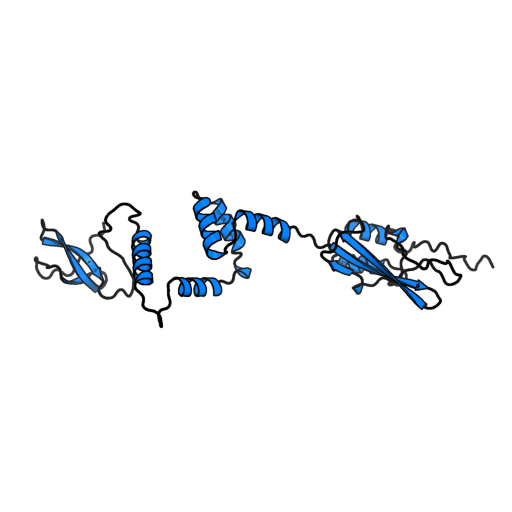 1.00 89.88 139 TYR A C 1
ATOM 1130 O O . TYR A 1 139 ? -7.229 -6.552 12.754 1.00 89.88 139 TYR A O 1
ATOM 1138 N N . LEU A 1 140 ? -7.107 -7.292 14.868 1.00 84.69 140 LEU A N 1
ATOM 1139 C CA . LEU A 1 140 ? -5.658 -7.081 14.992 1.00 84.69 140 LEU A CA 1
ATOM 1140 C C . LEU A 1 140 ? -4.865 -7.831 13.912 1.00 84.69 140 LEU A C 1
ATOM 1142 O O . LEU A 1 140 ? -3.950 -7.265 13.311 1.00 84.69 140 LEU A O 1
ATOM 1146 N N . GLY A 1 141 ? -5.233 -9.084 13.627 1.00 76.25 141 GLY A N 1
ATOM 1147 C CA . GLY A 1 141 ? -4.633 -9.859 12.539 1.00 76.25 141 GLY A CA 1
ATOM 1148 C C . GLY A 1 141 ? -4.849 -9.213 11.166 1.00 76.25 141 GLY A C 1
ATOM 1149 O O . GLY A 1 141 ? -3.926 -9.158 10.351 1.00 76.25 141 GLY A O 1
ATOM 1150 N N . THR A 1 142 ? -6.042 -8.667 10.928 1.00 79.06 142 THR A N 1
ATOM 1151 C CA . THR A 1 142 ? -6.383 -7.945 9.696 1.00 79.06 142 THR A CA 1
ATOM 1152 C C . THR A 1 142 ? -5.610 -6.637 9.584 1.00 79.06 142 THR A C 1
ATOM 1154 O O . THR A 1 142 ? -5.029 -6.383 8.531 1.00 79.06 142 THR A O 1
ATOM 1157 N N . CYS A 1 143 ? -5.518 -5.850 10.660 1.00 75.62 143 CYS A N 1
ATOM 1158 C CA . CYS A 1 143 ? -4.684 -4.652 10.727 1.00 75.62 143 CYS A CA 1
ATOM 1159 C C . CYS A 1 143 ? -3.239 -4.992 10.399 1.00 75.62 143 CYS A C 1
ATOM 1161 O O . CYS A 1 143 ? -2.668 -4.394 9.495 1.00 75.62 143 CYS A O 1
ATOM 1163 N N . MET A 1 144 ? -2.664 -5.996 11.065 1.00 70.62 144 MET A N 1
ATOM 1164 C CA . MET A 1 144 ? -1.286 -6.394 10.808 1.00 70.62 144 MET A CA 1
ATOM 1165 C C . MET A 1 144 ? -1.112 -6.792 9.344 1.00 70.62 144 MET A C 1
ATOM 1167 O O . MET A 1 144 ? -0.220 -6.279 8.682 1.00 70.62 144 MET A O 1
ATOM 1171 N N . LYS A 1 145 ? -2.000 -7.628 8.798 1.00 70.44 145 LYS A N 1
ATOM 1172 C CA . LYS A 1 145 ? -1.944 -8.047 7.395 1.00 70.44 145 LYS A CA 1
ATOM 1173 C C . LYS A 1 145 ? -2.049 -6.866 6.430 1.00 70.44 145 LYS A C 1
ATOM 1175 O O . LYS A 1 145 ? -1.231 -6.772 5.528 1.00 70.44 145 LYS A O 1
ATOM 1180 N N . MET A 1 146 ? -3.045 -6.002 6.597 1.00 69.06 146 MET A N 1
ATOM 1181 C CA . MET A 1 146 ? -3.374 -4.933 5.649 1.00 69.06 146 MET A CA 1
ATOM 1182 C C . MET A 1 146 ? -2.416 -3.748 5.760 1.00 69.06 146 MET A C 1
ATOM 1184 O O . MET A 1 146 ? -1.972 -3.244 4.738 1.00 69.06 146 MET A O 1
ATOM 1188 N N . ILE A 1 147 ? -2.036 -3.344 6.974 1.00 70.12 147 ILE A N 1
ATOM 1189 C CA . ILE A 1 147 ? -1.074 -2.254 7.202 1.00 70.12 147 ILE A CA 1
ATOM 1190 C C . ILE A 1 147 ? 0.324 -2.674 6.737 1.00 70.12 147 ILE A C 1
ATOM 1192 O O . ILE A 1 147 ? 1.072 -1.863 6.202 1.00 70.12 147 ILE A O 1
ATOM 1196 N N . THR A 1 148 ? 0.681 -3.953 6.899 1.00 61.38 148 THR A N 1
ATOM 1197 C CA . THR A 1 148 ? 1.965 -4.475 6.403 1.00 61.38 148 THR A CA 1
ATOM 1198 C C . THR A 1 148 ? 1.924 -4.940 4.949 1.00 61.38 148 THR A C 1
ATOM 1200 O O . THR A 1 148 ? 2.948 -5.438 4.470 1.00 61.38 148 THR A O 1
ATOM 1203 N N . ARG A 1 149 ? 0.810 -4.755 4.211 1.00 61.53 149 ARG A N 1
ATOM 1204 C CA . ARG A 1 149 ? 0.807 -4.913 2.747 1.00 61.53 149 ARG A CA 1
ATOM 1205 C C . ARG A 1 149 ? 1.735 -3.861 2.155 1.00 61.53 149 ARG A C 1
ATOM 1207 O O . ARG A 1 149 ? 1.327 -2.755 1.820 1.00 61.53 149 ARG A O 1
ATOM 1214 N N . ARG A 1 150 ? 3.005 -4.226 2.019 1.00 67.69 150 ARG A N 1
ATOM 1215 C CA . ARG A 1 150 ? 3.931 -3.503 1.162 1.00 67.69 150 ARG A CA 1
ATOM 1216 C C . ARG A 1 150 ? 3.416 -3.684 -0.254 1.00 67.69 150 ARG A C 1
ATOM 1218 O O . ARG A 1 150 ? 3.338 -4.812 -0.741 1.00 67.69 150 ARG A O 1
ATOM 1225 N N . LYS A 1 151 ? 2.991 -2.581 -0.861 1.00 83.88 151 LYS A N 1
ATOM 1226 C CA . LYS A 1 151 ? 2.731 -2.549 -2.293 1.00 83.88 151 LYS A CA 1
ATOM 1227 C C . LYS A 1 151 ? 4.034 -2.884 -3.014 1.00 83.88 151 LYS A C 1
ATOM 1229 O O . LYS A 1 151 ? 5.117 -2.540 -2.538 1.00 83.88 151 LYS A O 1
ATOM 1234 N N . ASN A 1 152 ? 3.899 -3.620 -4.103 1.00 92.62 152 ASN A N 1
ATOM 1235 C CA . ASN A 1 152 ? 4.976 -3.891 -5.039 1.00 92.62 152 ASN A CA 1
ATOM 1236 C C . ASN A 1 152 ? 4.849 -2.904 -6.201 1.00 92.62 152 ASN A C 1
ATOM 1238 O O . ASN A 1 152 ? 3.797 -2.284 -6.373 1.00 92.62 152 ASN A O 1
ATOM 1242 N N . THR A 1 153 ? 5.871 -2.817 -7.038 1.00 95.31 153 THR A N 1
ATOM 1243 C CA . THR A 1 153 ? 5.805 -2.057 -8.283 1.00 95.31 153 THR A CA 1
ATOM 1244 C C . THR A 1 153 ? 5.886 -3.014 -9.456 1.00 95.31 153 THR A C 1
ATOM 1246 O O . THR A 1 153 ? 6.809 -3.823 -9.560 1.00 95.31 153 THR A O 1
ATOM 1249 N N . ARG A 1 154 ? 4.889 -2.931 -10.333 1.00 97.12 154 ARG A N 1
ATOM 1250 C CA . ARG A 1 154 ? 4.948 -3.460 -11.687 1.00 97.12 154 ARG A CA 1
ATOM 1251 C C . ARG A 1 154 ? 5.737 -2.469 -12.532 1.00 97.12 154 ARG A C 1
ATOM 1253 O O . ARG A 1 154 ? 5.409 -1.290 -12.540 1.00 97.12 154 ARG A O 1
ATOM 1260 N N . ILE A 1 155 ? 6.740 -2.963 -13.244 1.00 97.56 155 ILE A N 1
ATOM 1261 C CA . ILE A 1 155 ? 7.455 -2.203 -14.264 1.00 97.56 155 ILE A CA 1
ATOM 1262 C C . ILE A 1 155 ? 7.160 -2.851 -15.612 1.00 97.56 155 ILE A C 1
ATOM 1264 O O . ILE A 1 155 ? 7.453 -4.035 -15.817 1.00 97.56 155 ILE A O 1
ATOM 1268 N N . ASN A 1 156 ? 6.572 -2.070 -16.508 1.00 97.50 156 ASN A N 1
ATOM 1269 C CA . ASN A 1 156 ? 6.308 -2.434 -17.888 1.00 97.50 156 ASN A CA 1
ATOM 1270 C C . ASN A 1 156 ? 7.354 -1.779 -18.790 1.00 97.50 156 ASN A C 1
ATOM 1272 O O . ASN A 1 156 ? 7.605 -0.584 -18.690 1.00 97.50 156 ASN A O 1
ATOM 1276 N N . TYR A 1 157 ? 7.942 -2.561 -19.686 1.00 97.44 157 TYR A N 1
ATOM 1277 C CA . TYR A 1 157 ? 8.878 -2.069 -20.697 1.00 97.44 157 TYR A CA 1
ATOM 1278 C C . TYR A 1 157 ? 8.658 -2.822 -22.006 1.00 97.44 157 TYR A C 1
ATOM 1280 O O . TYR A 1 157 ? 8.066 -3.909 -22.042 1.00 97.44 157 TYR A O 1
ATOM 1288 N N . LEU A 1 158 ? 9.076 -2.219 -23.112 1.00 96.31 158 LEU A N 1
ATOM 1289 C CA . LEU A 1 158 ? 8.714 -2.671 -24.448 1.00 96.31 158 LEU A CA 1
ATOM 1290 C C . LEU A 1 158 ? 9.958 -2.990 -25.270 1.00 96.31 158 LEU A C 1
ATOM 1292 O O . LEU A 1 158 ? 10.823 -2.149 -25.474 1.00 96.31 158 LEU A O 1
ATOM 1296 N N . TYR A 1 159 ? 10.003 -4.202 -25.812 1.00 94.69 159 TYR A N 1
ATOM 1297 C CA . TYR A 1 159 ? 10.900 -4.507 -26.912 1.00 94.69 159 TYR A CA 1
ATOM 1298 C C . TYR A 1 159 ? 10.245 -4.142 -28.241 1.00 94.69 159 TYR A C 1
ATOM 1300 O O . TYR A 1 159 ? 9.102 -4.541 -28.505 1.00 94.69 159 TYR A O 1
ATOM 1308 N N . ARG A 1 160 ? 10.989 -3.441 -29.094 1.00 91.75 160 ARG A N 1
ATOM 1309 C CA . ARG A 1 160 ? 10.629 -3.167 -30.482 1.00 91.75 160 ARG A CA 1
ATOM 1310 C C . ARG A 1 160 ? 11.775 -3.610 -31.379 1.00 91.75 160 ARG A C 1
ATOM 1312 O O . ARG A 1 160 ? 12.918 -3.373 -31.024 1.00 91.75 160 ARG A O 1
ATOM 1319 N N . ASP A 1 161 ? 11.475 -4.250 -32.503 1.00 86.38 161 ASP A N 1
ATOM 1320 C CA . ASP A 1 161 ? 12.485 -4.541 -33.528 1.00 86.38 161 ASP A CA 1
ATOM 1321 C C . ASP A 1 161 ? 12.547 -3.429 -34.595 1.00 86.38 161 ASP A C 1
ATOM 1323 O O . ASP A 1 161 ? 11.691 -2.538 -34.658 1.00 86.38 161 ASP A O 1
ATOM 1327 N N . ALA A 1 162 ? 13.525 -3.498 -35.502 1.00 84.38 162 ALA A N 1
ATOM 1328 C CA . ALA A 1 162 ? 13.640 -2.534 -36.602 1.00 84.38 162 ALA A CA 1
ATOM 1329 C C . ALA A 1 162 ? 12.456 -2.577 -37.597 1.00 84.38 162 ALA A C 1
ATOM 1331 O O . ALA A 1 162 ? 12.271 -1.645 -38.380 1.00 84.38 162 ALA A O 1
ATOM 1332 N N . SER A 1 163 ? 11.637 -3.635 -37.561 1.00 84.94 163 SER A N 1
ATOM 1333 C CA . SER A 1 163 ? 10.404 -3.782 -38.350 1.00 84.94 163 SER A CA 1
ATOM 1334 C C . SER A 1 163 ? 9.146 -3.316 -37.599 1.00 84.94 163 SER A C 1
ATOM 1336 O O . SER A 1 163 ? 8.034 -3.476 -38.108 1.00 84.94 163 SER A O 1
ATOM 1338 N N . ASN A 1 164 ? 9.308 -2.684 -36.429 1.00 86.44 164 ASN A N 1
ATOM 1339 C CA . ASN A 1 164 ? 8.253 -2.137 -35.577 1.00 86.44 164 ASN A CA 1
ATOM 1340 C C . ASN A 1 164 ? 7.324 -3.183 -34.918 1.00 86.44 164 ASN A C 1
ATOM 1342 O O . ASN A 1 164 ? 6.258 -2.820 -34.405 1.00 86.44 164 ASN A O 1
ATOM 1346 N N . TYR A 1 165 ? 7.704 -4.463 -34.877 1.00 85.94 165 TYR A N 1
ATOM 1347 C CA . TYR A 1 165 ? 6.992 -5.457 -34.074 1.00 85.94 165 TYR A CA 1
ATOM 1348 C C . TYR A 1 165 ? 7.272 -5.247 -32.585 1.00 85.94 165 TYR A C 1
ATOM 1350 O O . TYR A 1 165 ? 8.371 -4.874 -32.189 1.00 85.94 165 TYR A O 1
ATOM 1358 N N . LYS A 1 166 ? 6.252 -5.476 -31.751 1.00 92.56 166 LYS A N 1
ATOM 1359 C CA . LYS A 1 166 ? 6.249 -5.144 -30.319 1.00 92.56 166 LYS A CA 1
ATOM 1360 C C . LYS A 1 166 ? 6.171 -6.388 -29.437 1.00 92.56 166 LYS A C 1
ATOM 1362 O O . LYS A 1 166 ? 5.326 -7.257 -29.672 1.00 92.56 166 LYS A O 1
ATOM 1367 N N . LYS A 1 167 ? 6.975 -6.430 -28.372 1.00 93.62 167 LYS A N 1
ATOM 1368 C CA . LYS A 1 167 ? 6.884 -7.419 -27.285 1.00 93.62 167 LYS A CA 1
ATOM 1369 C C . LYS A 1 167 ? 6.918 -6.737 -25.922 1.00 93.62 167 LYS A C 1
ATOM 1371 O O . LYS A 1 167 ? 7.936 -6.197 -25.502 1.00 93.62 167 LYS A O 1
ATOM 1376 N N . HIS A 1 168 ? 5.788 -6.789 -25.225 1.00 94.75 168 HIS A N 1
ATOM 1377 C CA . HIS A 1 168 ? 5.667 -6.255 -23.872 1.00 94.75 168 HIS A CA 1
ATOM 1378 C C . HIS A 1 168 ? 6.337 -7.177 -22.859 1.00 94.75 168 HIS A C 1
ATOM 1380 O O . HIS A 1 168 ? 6.179 -8.398 -22.914 1.00 94.75 168 HIS A O 1
ATOM 1386 N N . ASN A 1 169 ? 7.067 -6.561 -21.940 1.00 96.31 169 ASN A N 1
ATOM 1387 C CA . ASN A 1 169 ? 7.725 -7.199 -20.819 1.00 96.31 169 ASN A CA 1
ATOM 1388 C C . ASN A 1 169 ? 7.148 -6.625 -19.524 1.00 96.31 169 ASN A C 1
ATOM 1390 O O . ASN A 1 169 ? 6.804 -5.446 -19.457 1.00 96.31 169 ASN A O 1
ATOM 1394 N N . GLU A 1 170 ? 7.042 -7.476 -18.509 1.00 96.44 170 GLU A N 1
ATOM 1395 C CA . GLU A 1 170 ? 6.509 -7.119 -17.197 1.00 96.44 170 GLU A CA 1
ATOM 1396 C C . GLU A 1 170 ? 7.401 -7.729 -16.115 1.00 96.44 170 GLU A C 1
ATOM 1398 O O . GLU A 1 170 ? 7.786 -8.902 -16.186 1.00 96.44 170 GLU A O 1
ATOM 1403 N N . VAL A 1 171 ? 7.701 -6.946 -15.081 1.00 96.69 171 VAL A N 1
ATOM 1404 C CA . VAL A 1 171 ? 8.348 -7.435 -13.863 1.00 96.69 171 VAL A CA 1
ATOM 1405 C C . VAL A 1 171 ? 7.696 -6.825 -12.627 1.00 96.69 171 VAL A C 1
ATOM 1407 O O . VAL A 1 171 ? 7.322 -5.658 -12.629 1.00 96.69 171 VAL A O 1
ATOM 1410 N N . ILE A 1 172 ? 7.557 -7.616 -11.562 1.00 96.44 172 ILE A N 1
ATOM 1411 C CA . ILE A 1 172 ? 7.015 -7.181 -10.275 1.00 96.44 172 ILE A CA 1
ATOM 1412 C C . ILE A 1 172 ? 8.148 -7.173 -9.251 1.00 96.44 172 ILE A C 1
ATOM 1414 O O . ILE A 1 172 ? 8.694 -8.234 -8.923 1.00 96.44 172 ILE A O 1
ATOM 1418 N N . ILE A 1 173 ? 8.472 -5.988 -8.742 1.00 94.06 173 ILE A N 1
ATOM 1419 C CA . ILE A 1 173 ? 9.561 -5.716 -7.798 1.00 94.06 173 ILE A CA 1
ATOM 1420 C C . ILE A 1 173 ? 8.975 -5.424 -6.409 1.00 94.06 173 ILE A C 1
ATOM 1422 O O . ILE A 1 173 ? 7.942 -4.757 -6.316 1.00 94.06 173 ILE A O 1
ATOM 1426 N N . PRO A 1 174 ? 9.575 -5.932 -5.315 1.00 92.06 174 PRO A N 1
ATOM 1427 C CA . PRO A 1 174 ? 9.102 -5.650 -3.967 1.00 92.06 174 PRO A CA 1
ATOM 1428 C C . PRO A 1 174 ? 9.254 -4.169 -3.598 1.00 92.06 174 PRO A C 1
ATOM 1430 O O . PRO A 1 174 ? 10.322 -3.595 -3.777 1.00 92.06 174 PRO A O 1
ATOM 1433 N N . GLY A 1 175 ? 8.229 -3.588 -2.971 1.00 90.25 175 GLY A N 1
ATOM 1434 C CA . GLY A 1 175 ? 8.240 -2.179 -2.560 1.00 90.25 175 GLY A CA 1
ATOM 1435 C C . GLY A 1 175 ? 7.741 -1.226 -3.647 1.00 90.25 175 GLY A C 1
ATOM 1436 O O . GLY A 1 175 ? 7.302 -1.656 -4.707 1.00 90.25 175 GLY A O 1
ATOM 1437 N N . THR A 1 176 ? 7.785 0.070 -3.348 1.00 92.19 176 THR A N 1
ATOM 1438 C CA . THR A 1 176 ? 7.313 1.153 -4.221 1.00 92.19 176 THR A CA 1
ATOM 1439 C C . THR A 1 176 ? 8.460 2.081 -4.588 1.00 92.19 176 THR A C 1
ATOM 1441 O O . THR A 1 176 ? 9.352 2.289 -3.766 1.00 92.19 176 THR A O 1
ATOM 1444 N N . PHE A 1 177 ? 8.409 2.678 -5.776 1.00 93.25 177 PHE A N 1
ATOM 1445 C CA . PHE A 1 177 ? 9.351 3.716 -6.196 1.00 93.25 177 PHE A CA 1
ATOM 1446 C C . PHE A 1 177 ? 8.779 5.103 -5.896 1.00 93.25 177 PHE A C 1
ATOM 1448 O O . PHE A 1 177 ? 7.588 5.341 -6.093 1.00 93.25 177 PHE A O 1
ATOM 1455 N N . THR A 1 178 ? 9.617 6.021 -5.421 1.00 94.44 178 THR A N 1
ATOM 1456 C CA . THR A 1 178 ? 9.259 7.444 -5.345 1.00 94.44 178 THR A CA 1
ATOM 1457 C C . THR A 1 178 ? 9.371 8.098 -6.723 1.00 94.44 178 THR A C 1
ATOM 1459 O O . THR A 1 178 ? 10.123 7.624 -7.574 1.00 94.44 178 THR A O 1
ATOM 1462 N N . GLU A 1 179 ? 8.688 9.226 -6.934 1.00 94.69 179 GLU A N 1
ATOM 1463 C CA . GLU A 1 179 ? 8.815 10.010 -8.176 1.00 94.69 179 GLU A CA 1
ATOM 1464 C C . GLU A 1 179 ? 10.281 10.373 -8.474 1.00 94.69 179 GLU A C 1
ATOM 1466 O O . GLU A 1 179 ? 10.743 10.243 -9.601 1.00 94.69 179 GLU A O 1
ATOM 1471 N N . GLU A 1 180 ? 11.064 10.741 -7.453 1.00 95.44 180 GLU A N 1
ATOM 1472 C CA . GLU A 1 180 ? 12.499 11.030 -7.605 1.00 95.44 180 GLU A CA 1
ATOM 1473 C C . GLU A 1 180 ? 13.310 9.808 -8.064 1.00 95.44 180 GLU A C 1
ATOM 1475 O O . GLU A 1 180 ? 14.228 9.944 -8.877 1.00 95.44 180 GLU A O 1
ATOM 1480 N N . GLN A 1 181 ? 12.986 8.610 -7.562 1.00 96.31 181 GLN A N 1
ATOM 1481 C CA . GLN A 1 181 ? 13.635 7.369 -7.992 1.00 96.31 181 GLN A CA 1
ATOM 1482 C C . GLN A 1 181 ? 13.280 7.035 -9.445 1.00 96.31 181 GLN A C 1
ATOM 1484 O O . GLN A 1 181 ? 14.176 6.665 -10.203 1.00 96.31 181 GLN A O 1
ATOM 1489 N N . ILE A 1 182 ? 12.011 7.206 -9.837 1.00 97.00 182 ILE A N 1
ATOM 1490 C CA . ILE A 1 182 ? 11.553 7.002 -11.220 1.00 97.00 182 ILE A CA 1
ATOM 1491 C C . ILE A 1 182 ? 12.280 7.977 -12.149 1.00 97.00 182 ILE A C 1
ATOM 1493 O O . ILE A 1 182 ? 12.970 7.528 -13.060 1.00 97.00 182 ILE A O 1
ATOM 1497 N N . HIS A 1 183 ? 12.250 9.283 -11.862 1.00 96.38 183 HIS A N 1
ATOM 1498 C CA . HIS A 1 183 ? 12.977 10.283 -12.652 1.00 96.38 183 HIS A CA 1
ATOM 1499 C C . HIS A 1 183 ? 14.475 9.969 -12.744 1.00 96.38 183 HIS A C 1
ATOM 1501 O O . HIS A 1 183 ? 15.066 10.081 -13.813 1.00 96.38 183 HIS A O 1
ATOM 1507 N N . THR A 1 184 ? 15.095 9.515 -11.649 1.00 96.38 184 THR A N 1
ATOM 1508 C CA . THR A 1 184 ? 16.511 9.118 -11.659 1.00 96.38 184 THR A CA 1
ATOM 1509 C C . THR A 1 184 ? 16.769 7.962 -12.624 1.00 96.38 184 THR A C 1
ATOM 1511 O O . THR A 1 184 ? 17.782 7.980 -13.323 1.00 96.38 184 THR A O 1
ATOM 1514 N N . ILE A 1 185 ? 15.879 6.965 -12.671 1.00 96.56 185 ILE A N 1
ATOM 1515 C CA . ILE A 1 185 ? 15.973 5.845 -13.615 1.00 96.56 185 ILE A CA 1
ATOM 1516 C C . ILE A 1 185 ? 15.830 6.350 -15.053 1.00 96.56 185 ILE A C 1
ATOM 1518 O O . ILE A 1 185 ? 16.695 6.043 -15.874 1.00 96.56 185 ILE A O 1
ATOM 1522 N N . ILE A 1 186 ? 14.806 7.162 -15.338 1.00 96.12 186 ILE A N 1
ATOM 1523 C CA . ILE A 1 186 ? 14.556 7.724 -16.676 1.00 96.12 186 ILE A CA 1
ATOM 1524 C C . ILE A 1 186 ? 15.748 8.573 -17.158 1.00 96.12 186 ILE A C 1
ATOM 1526 O O . ILE A 1 186 ? 16.230 8.403 -18.277 1.00 96.12 186 ILE A O 1
ATOM 1530 N N . ASP A 1 187 ? 16.341 9.379 -16.274 1.00 95.00 187 ASP A N 1
ATOM 1531 C CA . ASP A 1 187 ? 17.553 10.173 -16.535 1.00 95.00 187 ASP A CA 1
ATOM 1532 C C . ASP A 1 187 ? 18.816 9.337 -16.825 1.00 95.00 187 ASP A C 1
ATOM 1534 O O . ASP A 1 187 ? 19.853 9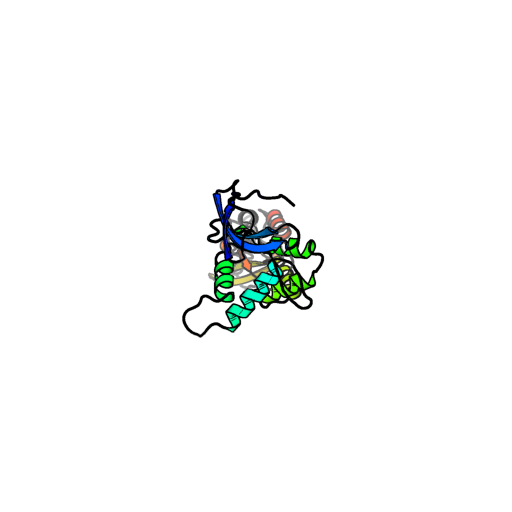.883 -17.233 1.00 95.00 187 ASP A O 1
ATOM 1538 N N . CYS A 1 188 ? 18.797 8.033 -16.536 1.00 94.25 188 CYS A N 1
ATOM 1539 C CA . CYS A 1 188 ? 19.889 7.113 -16.860 1.00 94.25 188 CYS A CA 1
ATOM 1540 C C . CYS A 1 188 ? 19.708 6.432 -18.221 1.00 94.25 188 CYS A C 1
ATOM 1542 O O . CYS A 1 188 ? 20.686 5.887 -18.745 1.00 94.25 188 CYS A O 1
ATOM 1544 N N . LEU A 1 189 ? 18.501 6.464 -18.793 1.00 93.88 189 LEU A N 1
ATOM 1545 C CA . LEU A 1 189 ? 18.198 5.837 -20.074 1.00 93.88 189 LEU A CA 1
ATOM 1546 C C . LEU A 1 189 ? 18.934 6.549 -21.216 1.00 93.88 189 LEU A C 1
ATOM 1548 O O . LEU A 1 189 ? 19.100 7.773 -21.240 1.00 93.88 189 LEU A O 1
ATOM 1552 N N . GLN A 1 190 ? 19.366 5.773 -22.204 1.00 90.06 190 GLN A N 1
ATOM 1553 C CA . GLN A 1 190 ? 19.925 6.294 -23.440 1.00 90.06 190 GLN A CA 1
ATOM 1554 C C . GLN A 1 190 ? 18.844 7.096 -24.174 1.00 90.06 190 GLN A C 1
ATOM 1556 O O . GLN A 1 190 ? 17.770 6.585 -24.482 1.00 90.06 190 GLN A O 1
ATOM 1561 N N . GLY A 1 191 ? 19.113 8.380 -24.419 1.00 86.88 191 GLY A N 1
ATOM 1562 C CA . GLY A 1 191 ? 18.135 9.288 -25.029 1.00 86.88 191 GLY A CA 1
ATOM 1563 C C . GLY A 1 191 ? 16.883 9.550 -24.181 1.00 86.88 191 GLY A C 1
ATOM 1564 O O . GLY A 1 191 ? 15.944 10.133 -24.707 1.00 86.88 191 GLY A O 1
ATOM 1565 N N . GLY A 1 192 ? 16.869 9.144 -22.904 1.00 90.25 192 GLY A N 1
ATOM 1566 C CA . GLY A 1 192 ? 15.711 9.276 -22.012 1.00 90.25 192 GLY A CA 1
ATOM 1567 C C . GLY A 1 192 ? 14.623 8.213 -22.199 1.00 90.25 192 GLY A C 1
ATOM 1568 O O . GLY A 1 192 ? 13.610 8.289 -21.521 1.00 90.25 192 GLY A O 1
ATOM 1569 N N . GLU A 1 193 ? 14.823 7.233 -23.087 1.00 92.81 193 GLU A N 1
ATOM 1570 C CA . GLU A 1 193 ? 13.785 6.242 -23.429 1.00 92.81 193 GLU A CA 1
ATOM 1571 C C . GLU A 1 193 ? 14.319 4.802 -23.507 1.00 92.81 193 GLU A C 1
ATOM 1573 O O . GLU A 1 193 ? 13.551 3.859 -23.330 1.00 92.81 193 GLU A O 1
ATOM 1578 N N . TYR A 1 194 ? 15.621 4.598 -23.757 1.00 93.31 194 TYR A N 1
ATOM 1579 C CA . TYR A 1 194 ? 16.172 3.276 -24.076 1.00 93.31 194 TYR A CA 1
ATOM 1580 C C . TYR A 1 194 ? 17.110 2.715 -23.001 1.00 93.31 194 TYR A C 1
ATOM 1582 O O . TYR A 1 194 ? 17.991 3.408 -22.494 1.00 93.31 194 TYR A O 1
ATOM 1590 N N . PHE A 1 195 ? 16.994 1.421 -22.706 1.00 94.94 195 PHE A N 1
ATOM 1591 C CA . PHE A 1 195 ? 17.921 0.691 -21.830 1.00 94.94 195 PHE A CA 1
ATOM 1592 C C . PHE A 1 195 ? 18.058 -0.783 -22.217 1.00 94.94 195 PHE A C 1
ATOM 1594 O O . PHE A 1 195 ? 17.375 -1.266 -23.119 1.00 94.94 195 PHE A O 1
ATOM 1601 N N . ILE A 1 196 ? 18.955 -1.494 -21.530 1.00 93.50 196 ILE A N 1
ATOM 1602 C CA . ILE A 1 196 ? 19.177 -2.933 -21.699 1.00 93.50 196 ILE A CA 1
ATOM 1603 C C . ILE A 1 196 ? 18.799 -3.633 -20.378 1.00 93.50 196 ILE A C 1
ATOM 1605 O O . ILE A 1 196 ? 19.515 -3.465 -19.387 1.00 93.50 196 ILE A O 1
ATOM 1609 N N . PRO A 1 197 ? 17.684 -4.387 -20.313 1.00 93.88 197 PRO A N 1
ATOM 1610 C CA . PRO A 1 197 ? 17.216 -5.011 -19.076 1.00 93.88 197 PRO A CA 1
ATOM 1611 C C . PRO A 1 197 ? 18.240 -5.954 -18.431 1.00 93.88 197 PRO A C 1
ATOM 1613 O O . PRO A 1 197 ? 18.407 -5.910 -17.209 1.00 93.88 197 PRO A O 1
ATOM 1616 N N . SER A 1 198 ? 18.985 -6.744 -19.214 1.00 91.69 198 SER A N 1
ATOM 1617 C CA . SER A 1 198 ? 19.979 -7.682 -18.674 1.00 91.69 198 SER A CA 1
ATOM 1618 C C . SER A 1 198 ? 21.098 -6.994 -17.891 1.00 91.69 198 SER A C 1
ATOM 1620 O O . SER A 1 198 ? 21.591 -7.547 -16.910 1.00 91.69 198 SER A O 1
ATOM 1622 N N . GLU A 1 199 ? 21.467 -5.770 -18.274 1.00 90.75 199 GLU A N 1
ATOM 1623 C CA . GLU A 1 199 ? 22.505 -4.979 -17.607 1.00 90.75 199 GLU A CA 1
ATOM 1624 C C . GLU A 1 199 ? 22.077 -4.548 -16.191 1.00 90.75 199 GLU A C 1
ATOM 1626 O O . GLU A 1 199 ? 22.915 -4.387 -15.302 1.00 90.75 199 GLU A O 1
ATOM 1631 N N . VAL A 1 200 ? 20.771 -4.422 -15.948 1.00 92.69 200 VAL A N 1
ATOM 1632 C CA . VAL A 1 200 ? 20.185 -4.041 -14.652 1.00 92.69 200 VAL A CA 1
ATOM 1633 C C . VAL A 1 200 ? 19.467 -5.209 -13.962 1.00 92.69 200 VAL A C 1
ATOM 1635 O O . VAL A 1 200 ? 18.657 -5.002 -13.060 1.00 92.69 200 VAL A O 1
ATOM 1638 N N . ASN A 1 201 ? 19.794 -6.450 -14.347 1.00 92.06 201 ASN A N 1
ATOM 1639 C CA . ASN A 1 201 ? 19.228 -7.692 -13.802 1.00 92.06 201 ASN A CA 1
ATOM 1640 C C . ASN A 1 201 ? 17.703 -7.836 -13.976 1.00 92.06 201 ASN A C 1
ATOM 1642 O O . ASN A 1 201 ? 17.034 -8.482 -13.162 1.00 92.06 201 ASN A O 1
ATOM 1646 N N . LEU A 1 202 ? 17.147 -7.258 -15.037 1.00 94.00 202 LEU A N 1
ATOM 1647 C CA . LEU A 1 202 ? 15.755 -7.443 -15.430 1.00 94.00 202 LEU A CA 1
ATOM 1648 C C . LEU A 1 202 ? 15.645 -8.481 -16.563 1.00 94.00 202 LEU A C 1
ATOM 1650 O O . LEU A 1 202 ? 16.576 -8.635 -17.356 1.00 94.00 202 LEU A O 1
ATOM 1654 N N . PRO A 1 203 ? 14.541 -9.250 -16.622 1.00 93.44 203 PRO A N 1
ATOM 1655 C CA . PRO A 1 203 ? 14.365 -10.273 -17.646 1.00 93.44 203 PRO A CA 1
ATOM 1656 C C . PRO A 1 203 ? 14.186 -9.667 -19.045 1.00 93.44 203 PRO A C 1
ATOM 1658 O O . PRO A 1 203 ? 13.767 -8.529 -19.200 1.00 93.44 203 PRO A O 1
ATOM 1661 N N . GLU A 1 204 ? 14.465 -10.459 -20.079 1.00 91.94 204 GLU A N 1
ATOM 1662 C CA . GLU A 1 204 ? 14.289 -10.048 -21.473 1.00 91.94 204 GLU A CA 1
ATOM 1663 C C . GLU A 1 204 ? 13.461 -11.079 -22.234 1.00 91.94 204 GLU A C 1
ATOM 1665 O O . GLU A 1 204 ? 13.888 -12.214 -22.450 1.00 91.94 204 GLU A O 1
ATOM 1670 N N . ILE A 1 205 ? 12.274 -10.674 -22.670 1.00 89.56 205 ILE A N 1
ATOM 1671 C CA . ILE A 1 205 ? 11.399 -11.449 -23.544 1.00 89.56 205 ILE A CA 1
ATOM 1672 C C . ILE A 1 205 ? 11.405 -10.780 -24.916 1.00 89.56 205 ILE A C 1
ATOM 1674 O O . ILE A 1 205 ? 10.877 -9.679 -25.103 1.00 89.56 205 ILE A O 1
ATOM 1678 N N . ARG A 1 206 ? 12.007 -11.482 -25.878 1.00 87.19 206 ARG A N 1
ATOM 1679 C CA . ARG A 1 206 ? 12.144 -11.091 -27.288 1.00 87.19 206 ARG A CA 1
ATOM 1680 C C . ARG A 1 206 ? 11.393 -12.088 -28.186 1.00 87.19 206 ARG A C 1
ATOM 1682 O O . ARG A 1 206 ? 10.652 -12.943 -27.695 1.00 87.19 206 ARG A O 1
ATOM 1689 N N . PHE A 1 207 ? 11.539 -11.961 -29.502 1.00 83.81 207 PHE A N 1
ATOM 1690 C CA . PHE A 1 207 ? 11.031 -12.948 -30.460 1.00 83.81 207 PHE A CA 1
ATOM 1691 C C . PHE A 1 207 ? 11.929 -14.201 -30.490 1.00 83.81 207 PHE A C 1
ATOM 1693 O O . PHE A 1 207 ? 13.103 -14.128 -30.140 1.00 83.81 207 PHE A O 1
ATOM 1700 N N . GLU A 1 208 ? 11.357 -15.361 -30.841 1.00 72.25 208 GLU A N 1
ATOM 1701 C CA . GLU A 1 208 ? 12.050 -16.664 -30.782 1.00 72.25 20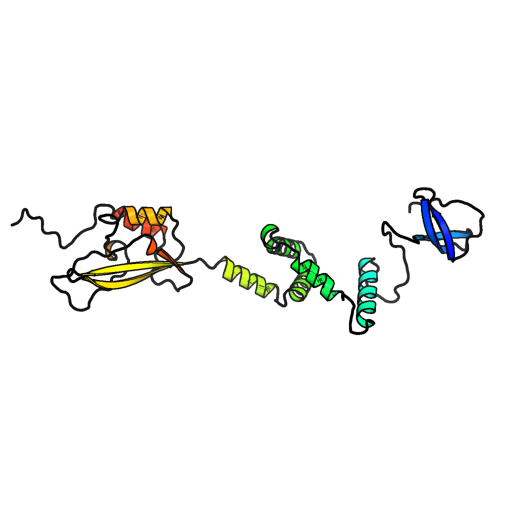8 GLU A CA 1
ATOM 1702 C C . GLU A 1 208 ? 13.177 -16.790 -31.820 1.00 72.25 208 GLU A C 1
ATOM 1704 O O . GLU A 1 208 ? 14.230 -17.350 -31.517 1.00 72.25 208 GLU A O 1
ATOM 1709 N N . ASP A 1 209 ? 12.981 -16.229 -33.015 1.00 74.25 209 ASP A N 1
ATOM 1710 C CA . ASP A 1 209 ? 13.973 -16.239 -34.086 1.00 74.25 209 ASP A CA 1
ATOM 1711 C C . ASP A 1 209 ? 14.767 -14.933 -34.076 1.00 74.25 209 ASP A C 1
ATOM 1713 O O . ASP A 1 209 ? 14.192 -13.858 -34.250 1.00 74.25 209 ASP A O 1
ATOM 1717 N N . ARG A 1 210 ? 16.094 -15.025 -33.905 1.00 67.38 210 ARG A N 1
ATOM 1718 C CA . ARG A 1 210 ? 16.970 -13.858 -34.059 1.00 67.38 210 ARG A CA 1
ATOM 1719 C C . ARG A 1 210 ? 17.031 -13.428 -35.522 1.00 67.38 210 ARG A C 1
ATOM 1721 O O . ARG A 1 210 ? 17.321 -14.249 -36.395 1.00 67.38 210 ARG A O 1
ATOM 1728 N N . THR A 1 211 ? 16.826 -12.142 -35.780 1.00 76.94 211 THR A N 1
ATOM 1729 C CA . THR A 1 211 ? 16.852 -11.548 -37.123 1.00 76.94 211 THR A CA 1
ATOM 1730 C C . THR A 1 211 ? 17.835 -10.380 -37.210 1.00 76.94 211 THR A C 1
ATOM 1732 O O . THR A 1 211 ? 18.303 -9.862 -36.201 1.00 76.94 211 THR A O 1
ATOM 1735 N N . GLU A 1 212 ? 18.136 -9.925 -38.429 1.00 73.44 212 GLU A N 1
ATOM 1736 C CA . GLU A 1 212 ? 18.939 -8.710 -38.664 1.00 73.44 212 GLU A CA 1
ATOM 1737 C C . GLU A 1 212 ? 18.263 -7.429 -38.140 1.00 73.44 212 GLU A C 1
ATOM 1739 O O . GLU A 1 212 ? 18.910 -6.391 -38.031 1.00 73.44 212 GLU A O 1
ATOM 1744 N N . ALA A 1 213 ? 16.965 -7.491 -37.828 1.00 74.19 213 ALA A N 1
ATOM 1745 C CA . ALA A 1 213 ? 16.204 -6.380 -37.271 1.00 74.19 213 ALA A CA 1
ATOM 1746 C C . ALA A 1 213 ? 16.336 -6.260 -35.741 1.00 74.19 213 ALA A C 1
ATOM 1748 O O . ALA A 1 213 ? 15.819 -5.294 -35.173 1.00 74.19 213 ALA A O 1
ATOM 1749 N N . ASP A 1 214 ? 16.997 -7.212 -35.075 1.00 79.75 214 ASP A N 1
ATOM 1750 C CA . ASP A 1 214 ? 17.116 -7.220 -33.620 1.00 79.75 214 ASP A CA 1
ATOM 1751 C C . ASP A 1 214 ? 18.226 -6.284 -33.130 1.00 79.75 214 ASP A C 1
ATOM 1753 O O . ASP A 1 214 ? 19.362 -6.319 -33.599 1.00 79.75 214 ASP A O 1
ATOM 1757 N N . HIS A 1 215 ? 17.914 -5.493 -32.107 1.00 85.38 215 HIS A N 1
ATOM 1758 C CA . HIS A 1 215 ? 18.868 -4.666 -31.362 1.00 85.38 215 HIS A CA 1
ATOM 1759 C C . HIS A 1 215 ? 18.723 -4.888 -29.849 1.00 85.38 215 HIS A C 1
ATOM 1761 O O . HIS A 1 215 ? 17.696 -5.418 -29.415 1.00 85.38 215 HIS A O 1
ATOM 1767 N N . PRO A 1 216 ? 19.693 -4.491 -29.002 1.00 87.69 216 PRO A N 1
ATOM 1768 C CA . PRO A 1 216 ? 19.645 -4.797 -27.570 1.00 87.69 216 PRO A CA 1
ATOM 1769 C C . PRO A 1 216 ? 18.629 -3.954 -26.779 1.00 87.69 216 PRO A C 1
ATOM 1771 O O . PRO A 1 216 ? 18.204 -4.390 -25.714 1.00 87.69 216 PRO A O 1
ATOM 1774 N N . TRP A 1 217 ? 18.206 -2.805 -27.310 1.00 91.44 217 TRP A N 1
ATOM 1775 C CA . TRP A 1 217 ? 17.416 -1.792 -26.600 1.00 91.44 217 TRP A CA 1
ATOM 1776 C C . TRP A 1 217 ? 15.950 -2.158 -26.326 1.00 91.44 217 TRP A C 1
ATOM 1778 O O . TRP A 1 217 ? 15.271 -2.726 -27.183 1.00 91.44 217 TRP A O 1
ATOM 1788 N N . PHE A 1 218 ? 15.469 -1.741 -25.155 1.00 95.19 218 PHE A N 1
ATOM 1789 C CA . PHE A 1 218 ? 14.069 -1.725 -24.735 1.00 95.19 218 PHE A CA 1
ATOM 1790 C C . PHE A 1 218 ? 13.647 -0.302 -24.370 1.00 95.19 218 PHE A C 1
ATOM 1792 O O . PHE A 1 218 ? 14.457 0.471 -23.863 1.00 95.19 218 PHE A O 1
ATOM 1799 N N . GLU A 1 219 ? 12.377 0.006 -24.605 1.00 95.56 219 GLU A N 1
ATOM 1800 C CA . GLU A 1 219 ? 11.716 1.268 -24.277 1.00 95.56 219 GLU A CA 1
ATOM 1801 C C . GLU A 1 219 ? 11.142 1.212 -22.849 1.00 95.56 219 GLU A C 1
ATOM 1803 O O . GLU A 1 219 ? 10.463 0.240 -22.491 1.00 95.56 219 GLU A O 1
ATOM 1808 N N . LEU A 1 220 ? 11.402 2.248 -22.051 1.00 96.75 220 LEU A N 1
ATOM 1809 C CA . LEU A 1 220 ? 10.825 2.470 -20.722 1.00 96.75 220 LEU A CA 1
ATOM 1810 C C . LEU A 1 220 ? 10.551 3.963 -20.525 1.00 96.75 220 LEU A C 1
ATOM 1812 O O . LEU A 1 220 ? 11.383 4.797 -20.871 1.00 96.75 220 LEU A O 1
ATOM 1816 N N . ASP A 1 221 ? 9.409 4.277 -19.924 1.00 95.38 221 ASP A N 1
ATOM 1817 C CA . ASP A 1 221 ? 8.988 5.629 -19.569 1.00 95.38 221 ASP A CA 1
ATOM 1818 C C . ASP A 1 221 ? 8.477 5.681 -18.116 1.00 95.38 221 ASP A C 1
ATOM 1820 O O . ASP A 1 221 ? 8.450 4.670 -17.406 1.00 95.38 221 ASP A O 1
ATOM 1824 N N . GLU A 1 222 ? 8.117 6.879 -17.652 1.00 94.38 222 GLU A N 1
ATOM 1825 C CA . GLU A 1 222 ? 7.591 7.109 -16.298 1.00 94.38 222 GLU A CA 1
ATOM 1826 C C . GLU A 1 222 ? 6.268 6.365 -16.054 1.00 94.38 222 GLU A C 1
ATOM 1828 O O . GLU A 1 222 ? 6.056 5.824 -14.966 1.00 94.38 222 GLU A O 1
ATOM 1833 N N . ASP A 1 223 ? 5.416 6.275 -17.080 1.00 94.81 223 ASP A N 1
ATOM 1834 C CA . ASP A 1 223 ? 4.124 5.580 -17.033 1.00 94.81 223 ASP A CA 1
ATOM 1835 C C . ASP A 1 223 ? 4.286 4.048 -16.951 1.00 94.81 223 ASP A C 1
ATOM 1837 O O . ASP A 1 223 ? 3.347 3.325 -16.609 1.00 94.81 223 ASP A O 1
ATOM 1841 N N . GLY A 1 224 ? 5.489 3.530 -17.211 1.00 94.62 224 GLY A N 1
ATOM 1842 C CA . GLY A 1 224 ? 5.835 2.122 -17.057 1.00 94.62 224 GLY A CA 1
ATOM 1843 C C . GLY A 1 224 ? 5.783 1.616 -15.611 1.00 94.62 224 GLY A C 1
ATOM 1844 O O . GLY A 1 224 ? 5.753 0.399 -15.411 1.00 94.62 224 GLY A O 1
ATOM 1845 N N . PHE A 1 225 ? 5.755 2.500 -14.608 1.00 96.88 225 PHE A N 1
ATOM 1846 C CA . PHE A 1 225 ? 5.783 2.149 -13.187 1.00 96.88 225 PHE A CA 1
ATOM 1847 C C . PHE A 1 225 ? 4.388 2.228 -12.555 1.00 96.88 225 PHE A C 1
ATOM 1849 O O . PHE A 1 225 ? 3.817 3.299 -12.378 1.00 96.88 225 PHE A O 1
ATOM 1856 N N . GLU A 1 226 ? 3.864 1.087 -12.111 1.00 95.44 226 GLU A N 1
ATOM 1857 C CA . GLU A 1 226 ? 2.545 1.002 -11.481 1.00 95.44 226 GLU A CA 1
ATOM 1858 C C . GLU A 1 226 ? 2.619 0.305 -10.118 1.00 95.44 226 GLU A C 1
ATOM 1860 O O . GLU A 1 226 ? 3.198 -0.774 -9.976 1.00 95.44 226 GLU A O 1
ATOM 1865 N N . GLU A 1 227 ? 1.970 0.860 -9.096 1.00 94.31 227 GLU A N 1
ATOM 1866 C CA . GLU A 1 227 ? 1.778 0.142 -7.835 1.00 94.31 227 GLU A CA 1
ATOM 1867 C C . GLU A 1 227 ? 0.845 -1.066 -8.016 1.00 94.31 227 GLU A C 1
ATOM 1869 O O . GLU A 1 227 ? -0.211 -0.984 -8.643 1.00 94.31 227 GLU A O 1
ATOM 1874 N N . THR A 1 228 ? 1.192 -2.201 -7.410 1.00 92.00 228 THR A N 1
ATOM 1875 C CA . THR A 1 228 ? 0.416 -3.436 -7.536 1.00 92.00 228 THR A CA 1
ATOM 1876 C C . THR A 1 228 ? 0.470 -4.309 -6.284 1.00 92.00 228 THR A C 1
ATOM 1878 O O . THR A 1 228 ? 1.413 -4.274 -5.493 1.00 92.00 228 THR A O 1
ATOM 1881 N N . GLU A 1 229 ? -0.549 -5.153 -6.126 1.00 89.31 229 GLU A N 1
ATOM 1882 C CA . GLU A 1 229 ? -0.596 -6.223 -5.120 1.00 89.31 229 GLU A CA 1
ATOM 1883 C C . GLU A 1 229 ? -0.169 -7.589 -5.692 1.00 89.31 229 GLU A C 1
ATOM 1885 O O . GLU A 1 229 ? -0.230 -8.605 -4.994 1.00 89.31 229 GLU A O 1
ATOM 1890 N N . ALA A 1 230 ? 0.239 -7.635 -6.968 1.00 89.88 230 ALA A N 1
ATOM 1891 C CA . ALA A 1 230 ? 0.700 -8.852 -7.625 1.00 89.88 230 ALA A CA 1
ATOM 1892 C C . ALA A 1 230 ? 1.935 -9.452 -6.928 1.00 89.88 230 ALA A C 1
ATOM 1894 O O . ALA A 1 230 ? 2.711 -8.765 -6.259 1.00 89.88 230 ALA A O 1
ATOM 1895 N N . LYS A 1 231 ? 2.124 -10.767 -7.087 1.00 89.88 231 LYS A N 1
ATOM 1896 C CA . LYS A 1 231 ? 3.258 -11.486 -6.496 1.00 89.88 231 LYS A CA 1
ATOM 1897 C C . LYS A 1 231 ? 4.564 -11.049 -7.164 1.00 89.88 231 LYS A C 1
ATOM 1899 O O . LYS A 1 231 ? 4.641 -11.019 -8.386 1.00 89.88 231 LYS A O 1
ATOM 1904 N N . VAL A 1 232 ? 5.586 -10.788 -6.349 1.00 91.62 232 VAL A N 1
ATOM 1905 C CA . VAL A 1 232 ? 6.952 -10.472 -6.796 1.00 91.62 232 VAL A CA 1
ATOM 1906 C C . VAL A 1 232 ? 7.461 -11.525 -7.781 1.00 91.62 232 VAL A C 1
ATOM 1908 O O . VAL A 1 232 ? 7.377 -12.726 -7.504 1.00 91.62 232 VAL A O 1
ATOM 1911 N N . THR A 1 233 ? 8.007 -11.061 -8.904 1.00 93.81 233 THR A N 1
ATOM 1912 C CA . THR A 1 233 ? 8.649 -11.898 -9.927 1.00 93.81 233 THR A CA 1
ATOM 1913 C C . THR A 1 233 ? 10.156 -11.662 -10.010 1.00 93.81 233 THR A C 1
ATOM 1915 O O . THR A 1 233 ? 10.871 -12.572 -10.422 1.00 93.81 233 THR A O 1
ATOM 1918 N N . CYS A 1 234 ? 10.656 -10.509 -9.547 1.00 89.81 234 CYS A N 1
ATOM 1919 C CA . CYS A 1 234 ? 12.086 -10.227 -9.434 1.00 89.81 234 CYS A CA 1
ATOM 1920 C C . CYS A 1 234 ? 12.438 -9.697 -8.037 1.00 89.81 234 CYS A C 1
ATOM 1922 O O . CYS A 1 234 ? 11.864 -8.723 -7.556 1.00 89.81 234 CYS A O 1
ATOM 1924 N N . HIS A 1 235 ? 13.385 -10.360 -7.371 1.00 89.31 235 HIS A N 1
ATOM 1925 C CA . HIS A 1 235 ? 13.802 -10.050 -6.002 1.00 89.31 235 HIS A CA 1
ATOM 1926 C C . HIS A 1 235 ? 14.978 -9.063 -5.978 1.00 89.31 235 HIS A C 1
ATOM 1928 O O . HIS A 1 235 ? 16.082 -9.414 -5.570 1.00 89.31 235 HIS A O 1
ATOM 1934 N N . ILE A 1 236 ? 14.723 -7.829 -6.402 1.00 89.50 236 ILE A N 1
ATOM 1935 C CA . ILE A 1 236 ? 15.638 -6.686 -6.286 1.00 89.50 236 ILE A CA 1
ATOM 1936 C C . ILE A 1 236 ? 14.946 -5.576 -5.485 1.00 89.50 236 ILE A C 1
ATOM 1938 O O . ILE A 1 236 ? 13.724 -5.491 -5.518 1.00 89.50 236 ILE A O 1
ATOM 1942 N N . SER A 1 237 ? 15.673 -4.769 -4.711 1.00 90.50 237 SER A N 1
ATOM 1943 C CA . SER A 1 237 ? 15.065 -3.617 -4.026 1.00 90.50 237 SER A CA 1
ATOM 1944 C C . SER A 1 237 ? 14.970 -2.403 -4.965 1.00 90.50 237 SER A C 1
ATOM 1946 O O . SER A 1 237 ? 15.766 -2.314 -5.905 1.00 90.50 237 SER A O 1
ATOM 1948 N N . PRO A 1 238 ? 14.044 -1.451 -4.735 1.00 92.75 238 PRO A N 1
ATOM 1949 C CA . PRO A 1 238 ? 14.004 -0.203 -5.495 1.00 92.75 238 PRO A CA 1
ATOM 1950 C C . PRO A 1 238 ? 15.335 0.556 -5.447 1.00 92.75 238 PRO A C 1
ATOM 1952 O O . PRO A 1 238 ? 15.814 1.038 -6.471 1.00 92.75 238 PRO A O 1
ATOM 1955 N N . GLU A 1 239 ? 15.984 0.596 -4.282 1.00 93.44 239 GLU A N 1
ATOM 1956 C CA . GLU A 1 239 ? 17.272 1.266 -4.089 1.00 93.44 239 GLU A CA 1
ATOM 1957 C C . GLU A 1 239 ? 18.397 0.600 -4.887 1.00 93.44 239 GLU A C 1
ATOM 1959 O O . GLU A 1 239 ? 19.193 1.289 -5.531 1.00 93.44 239 GLU A O 1
ATOM 1964 N N . ASP A 1 240 ? 18.454 -0.735 -4.875 1.00 93.56 240 ASP A N 1
ATOM 1965 C CA . ASP A 1 240 ? 19.450 -1.483 -5.640 1.00 93.56 240 ASP A CA 1
ATOM 1966 C C . ASP A 1 240 ? 19.214 -1.333 -7.145 1.00 93.56 240 ASP A C 1
ATOM 1968 O O . ASP A 1 240 ? 20.176 -1.174 -7.894 1.00 93.56 240 ASP A O 1
ATOM 1972 N N . LEU A 1 241 ? 17.953 -1.328 -7.597 1.00 95.62 241 LEU A N 1
ATOM 1973 C CA . LEU A 1 241 ? 17.642 -1.125 -9.010 1.00 95.62 241 LEU A CA 1
ATOM 1974 C C . LEU A 1 241 ? 18.086 0.267 -9.473 1.00 95.62 241 LEU A C 1
ATOM 1976 O O . LEU A 1 241 ? 18.802 0.374 -10.467 1.00 95.62 241 LEU A O 1
ATOM 1980 N N . VAL A 1 242 ? 17.735 1.324 -8.731 1.00 96.06 242 VAL A N 1
ATOM 1981 C CA . VAL A 1 242 ? 18.181 2.698 -9.029 1.00 96.06 242 VAL A CA 1
ATOM 1982 C C . VAL A 1 242 ? 19.707 2.765 -9.099 1.00 96.06 242 VAL A C 1
ATOM 1984 O O . VAL A 1 242 ? 20.263 3.383 -10.008 1.00 96.06 242 VAL A O 1
ATOM 1987 N N . LYS A 1 243 ? 20.403 2.091 -8.177 1.00 95.31 243 LYS A N 1
ATOM 1988 C CA . LYS A 1 243 ? 21.865 2.025 -8.180 1.00 95.31 243 LYS A CA 1
ATOM 1989 C C . LYS A 1 243 ? 22.414 1.363 -9.448 1.00 95.31 243 LYS A C 1
ATOM 1991 O O . LYS A 1 243 ? 23.359 1.896 -10.022 1.00 95.31 243 LYS A O 1
ATOM 1996 N N . LEU A 1 244 ? 21.822 0.260 -9.911 1.00 94.62 244 LEU A N 1
ATOM 1997 C CA . LEU A 1 244 ? 22.236 -0.391 -11.161 1.00 94.62 244 LEU A CA 1
ATOM 1998 C C . LEU A 1 244 ? 22.054 0.534 -12.374 1.00 94.62 244 LEU A C 1
ATOM 2000 O O . LEU A 1 244 ? 22.952 0.620 -13.210 1.00 94.62 244 LEU A O 1
ATOM 2004 N N . PHE A 1 245 ? 20.943 1.273 -12.453 1.00 95.31 245 PHE A N 1
ATOM 2005 C CA . PHE A 1 245 ? 20.741 2.270 -13.513 1.00 95.31 245 PHE A CA 1
ATOM 2006 C C . PHE A 1 245 ? 21.777 3.400 -13.449 1.00 95.31 245 PHE A C 1
ATOM 2008 O O . PHE A 1 245 ? 22.344 3.776 -14.475 1.00 95.31 245 PHE A O 1
ATOM 2015 N N . LEU A 1 246 ? 22.088 3.901 -12.249 1.00 93.75 246 LEU A N 1
ATOM 2016 C CA . LEU A 1 246 ? 23.129 4.913 -12.048 1.00 93.75 246 LEU A CA 1
ATOM 2017 C C . LEU A 1 246 ? 24.519 4.415 -12.466 1.00 93.75 246 LEU A C 1
ATOM 2019 O O . LEU A 1 246 ? 25.282 5.184 -13.047 1.00 93.75 246 LEU A O 1
ATOM 2023 N N . GLU A 1 247 ? 24.839 3.145 -12.206 1.00 92.38 247 GLU A N 1
ATOM 2024 C CA . GLU A 1 247 ? 26.094 2.511 -12.629 1.00 92.38 247 GLU A CA 1
ATOM 2025 C C . GLU A 1 247 ? 26.213 2.394 -14.157 1.00 92.38 247 GLU A C 1
ATOM 2027 O O . GLU A 1 247 ? 27.328 2.390 -14.669 1.00 92.38 247 GLU A O 1
ATOM 2032 N N . ARG A 1 248 ? 25.093 2.324 -14.893 1.00 87.50 248 ARG A N 1
ATOM 2033 C CA . ARG A 1 248 ? 25.081 2.254 -16.370 1.00 87.50 248 ARG A CA 1
ATOM 2034 C C . ARG A 1 248 ? 24.841 3.591 -17.054 1.00 87.50 248 ARG A C 1
ATOM 2036 O O . ARG A 1 248 ? 24.871 3.669 -18.284 1.00 87.50 248 ARG A O 1
ATOM 2043 N N . LYS A 1 249 ? 24.653 4.669 -16.289 1.00 82.62 249 LYS A N 1
ATOM 2044 C CA . LYS A 1 249 ? 24.439 6.012 -16.829 1.00 82.62 249 LYS A CA 1
ATOM 2045 C C . LYS A 1 249 ? 25.609 6.404 -17.741 1.00 82.62 249 LYS A C 1
ATOM 2047 O O . LYS A 1 249 ? 26.688 6.728 -17.258 1.00 82.62 249 LYS A O 1
ATOM 2052 N N . LYS A 1 250 ? 25.347 6.461 -19.057 1.00 69.06 250 LYS A N 1
ATOM 2053 C CA . LYS A 1 250 ? 26.299 6.775 -20.153 1.00 69.06 250 LYS A CA 1
ATOM 2054 C C . LYS A 1 250 ? 27.289 5.663 -20.539 1.00 69.06 250 LYS A C 1
ATOM 2056 O O . LYS A 1 250 ? 28.159 5.918 -21.366 1.00 69.06 250 LYS A O 1
ATOM 2061 N N . GLU A 1 251 ? 27.145 4.456 -19.997 1.00 79.88 251 GLU A N 1
ATOM 2062 C CA . GLU A 1 251 ? 28.032 3.310 -20.270 1.00 79.88 251 GLU A CA 1
ATOM 2063 C C . GLU A 1 251 ? 27.247 2.049 -20.671 1.00 79.88 251 GLU A C 1
ATOM 2065 O O . GLU A 1 251 ? 27.700 0.925 -20.463 1.00 79.88 251 GLU A O 1
ATOM 2070 N N . TRP A 1 252 ? 26.058 2.219 -21.257 1.00 80.94 252 TRP A N 1
ATOM 2071 C CA . TRP A 1 252 ? 25.298 1.111 -21.831 1.00 80.94 252 TRP A CA 1
ATOM 2072 C C . TRP A 1 252 ? 26.127 0.433 -22.929 1.00 80.94 252 TRP A C 1
ATOM 2074 O O . TRP A 1 252 ? 26.436 1.051 -23.951 1.00 80.94 252 TRP A O 1
ATOM 2084 N N . GLN A 1 253 ? 26.521 -0.822 -22.704 1.00 64.75 253 GLN A N 1
ATOM 2085 C CA . GLN A 1 253 ? 27.323 -1.573 -23.664 1.00 64.75 253 GLN A CA 1
ATOM 2086 C C . GLN A 1 253 ? 26.427 -2.084 -24.788 1.00 64.75 253 GLN A C 1
ATOM 2088 O O . GLN A 1 253 ? 25.758 -3.107 -24.671 1.00 64.75 253 GLN A O 1
ATOM 2093 N N . ASP A 1 254 ? 26.420 -1.346 -25.892 1.00 62.47 254 ASP A N 1
ATOM 2094 C CA . ASP A 1 254 ? 25.886 -1.843 -27.148 1.00 62.47 254 ASP A CA 1
ATOM 2095 C C . ASP A 1 254 ? 26.883 -2.855 -27.730 1.00 62.47 254 ASP A C 1
ATOM 2097 O O . ASP A 1 254 ? 27.834 -2.485 -28.421 1.00 62.47 254 ASP A O 1
ATOM 2101 N N . GLU A 1 255 ? 26.686 -4.145 -27.441 1.00 52.97 255 GLU A N 1
ATOM 2102 C CA . GLU A 1 255 ? 27.485 -5.230 -28.036 1.00 52.97 255 GLU A CA 1
ATOM 2103 C C . GLU A 1 255 ? 27.409 -5.255 -29.584 1.00 52.97 255 GLU A C 1
ATOM 2105 O O . GLU A 1 255 ? 28.166 -5.992 -30.219 1.00 52.97 255 GLU A O 1
ATOM 2110 N N . PHE A 1 256 ? 26.547 -4.438 -30.210 1.00 49.44 256 PHE A N 1
ATOM 2111 C CA . PHE A 1 256 ? 26.384 -4.323 -31.660 1.00 49.44 256 PHE A CA 1
ATOM 2112 C C . PHE A 1 256 ? 27.004 -3.053 -32.276 1.00 49.44 256 PHE A C 1
ATOM 2114 O O . PHE A 1 256 ? 26.965 -2.896 -33.501 1.00 49.44 256 PHE A O 1
ATOM 2121 N N . TYR A 1 257 ? 27.637 -2.167 -31.494 1.00 48.44 257 TYR A N 1
ATOM 2122 C CA . TYR A 1 257 ? 28.315 -0.989 -32.047 1.00 48.44 257 TYR A CA 1
ATOM 2123 C C . TYR A 1 257 ? 29.703 -1.348 -32.608 1.00 48.44 257 TYR A C 1
ATOM 2125 O O . TYR A 1 257 ? 30.703 -1.378 -31.891 1.00 48.44 257 TYR A O 1
ATOM 2133 N N . MET A 1 258 ? 29.784 -1.589 -33.919 1.00 43.50 258 MET A N 1
ATOM 2134 C CA . MET A 1 258 ? 31.042 -1.523 -34.675 1.00 43.50 258 MET A CA 1
ATOM 2135 C C . MET A 1 258 ? 31.319 -0.047 -35.022 1.00 43.50 258 MET A C 1
ATOM 2137 O O . MET A 1 258 ? 30.566 0.526 -35.814 1.00 43.50 258 MET A O 1
ATOM 2141 N N . PRO A 1 259 ? 32.363 0.601 -34.467 1.00 43.44 259 PRO A N 1
ATOM 2142 C CA . PRO A 1 259 ? 32.706 1.971 -34.835 1.00 43.44 259 PRO A CA 1
ATOM 2143 C C . PRO A 1 259 ? 32.989 2.065 -36.336 1.00 43.44 259 PRO A C 1
ATOM 2145 O O . PRO A 1 259 ? 33.701 1.229 -36.894 1.00 43.44 259 PRO A O 1
ATOM 2148 N N . ALA A 1 260 ? 32.475 3.114 -36.982 1.00 50.16 260 ALA A N 1
ATOM 2149 C CA . ALA A 1 260 ? 32.651 3.355 -38.417 1.00 50.16 260 ALA A CA 1
ATOM 2150 C C . ALA A 1 260 ? 34.128 3.471 -38.856 1.00 50.16 260 ALA A C 1
ATOM 2152 O O . ALA A 1 260 ? 34.421 3.364 -40.040 1.00 50.16 260 ALA A O 1
ATOM 2153 N N . ASP A 1 261 ? 35.059 3.629 -37.912 1.00 48.72 261 ASP A N 1
ATOM 2154 C CA . ASP A 1 261 ? 36.503 3.720 -38.157 1.00 48.72 261 ASP A CA 1
ATOM 2155 C C . ASP A 1 261 ? 37.158 2.383 -38.577 1.00 48.72 261 ASP A C 1
ATOM 2157 O O . ASP A 1 261 ? 38.375 2.327 -38.761 1.00 48.72 261 ASP A O 1
ATOM 2161 N N . TRP A 1 262 ? 36.386 1.295 -38.697 1.00 52.31 262 TRP A N 1
ATOM 2162 C CA . TRP A 1 262 ? 36.846 -0.025 -39.164 1.00 52.31 262 TRP A CA 1
ATOM 2163 C C . TRP A 1 262 ? 36.255 -0.445 -40.531 1.00 52.31 262 TRP A C 1
ATOM 2165 O O . TRP A 1 262 ? 36.393 -1.610 -40.914 1.00 52.31 262 TRP A O 1
ATOM 2175 N N . MET A 1 263 ? 35.637 0.483 -41.281 1.00 38.72 263 MET A N 1
ATOM 2176 C CA . MET A 1 263 ? 35.289 0.317 -42.709 1.00 38.72 263 MET A CA 1
ATOM 2177 C C . MET A 1 263 ? 36.262 1.046 -43.638 1.00 38.72 263 MET A C 1
ATOM 2179 O O . MET A 1 263 ? 36.558 2.234 -43.386 1.00 38.72 263 MET A O 1
#

Radius of gyration: 38.55 Å; chains: 1; bounding box: 82×46×107 Å

Secondary structure (DSSP, 8-state):
---PPB----S-PPTT-EEEBTTT--EEEEEEEETTTTEEEEEEESS-SS---------SSS--SHHHHHHHHHHHHHHTPPTTS---HHHHHHHHHHT--HHHHTHHHHHHHHHHH-S-HHHHHHHHHHHHSS-HHHHHHHHHHHHT---EEEEEEEEE-TT--EEEEEEEESS---HHHHHHHHTTSBTTTEE-GGGGT------SS--TT--S-EE--GGGEEEE-SPPSS---HHHHHHHHHHHTT----TT---GGG-

pLDDT: mean 74.44, std 19.32, range [27.23, 97.56]